Protein AF-A0A7W1DQ15-F1 (afdb_monomer_lite)

pLDDT: mean 73.09, std 23.9, range [29.59, 98.5]

Foldseek 3Di:
DPLPDEDDDQFCPDPVSVVCCVVAPPDPPDSYDDDFAAPCVVPVPDDPVVLVVVCVVPVQCSCVRGVVDDQPFKDQLDDLVLQVLQEDPPFAAAAADPPWDKAKEWDADQQPDQDWTKMWIWAQDPVLQIETGHMDTHGHNDHSLVSLVVVLVVCVSNPAQEYEYAQPPPPVNQVSSVVSNHGYDYDPDDQQRLSVLVRVCSNVSSYHDYPDPLLSVLSRQWMWGDDPPDIGIDGPVPDDCRRVSNRSNRRSVNSVDPCPVPQPQPPPPPPDRFRDDPNDGDDDDPDDDDPPPDDDPPLPVVCVPPNVVVSVVVVVVVVVVVVVVVVVVVVVVVVVVPPDD

Secondary structure (DSSP, 8-state):
-----B---S---SHHHHHHHHHHTT-TT-SSB-----HHHH-TTS-HHHHHHHHHH-HHHHHHHTS----TTEEESS-HHHHHHTEETT-S-----TT--EEEEEE---SSSSPPEEEEEEEE-TTS-EEEEEEEEEPSS--HHHHHHHHHHHHHHTT--EEEE-TT--HHHHHHHHHTT-EEEE-SS-HHHHHHHHHHHHHTT-EEEE--HHHHHHHHTEEEE--SS--EEEEPTT---HHHHHHHHHHHHHHS------------TT-----EETTEEPP---S---TT----GGGHHHHHHH-HHHHHHHHHHHHHHHHHHHHHHHHHHHHHTTS--

Sequence (341 aa):
MRVNSIFIRNCLVGRQGNELHKQHFGNADSDLLFWQSASTALHPLLSEKFLQHLRDVDSDSALAEIDAEFLQNVQTLFEAAALDACVDSGVIARPYVPGMAYRAFADAASGTGKDAFTAAIAHADKHDVAVLDALVTIRPPFSPESAIRQVCTLLREYHVTEVSGDRYAPGFVTEAFQRQRITYKPSERDRSTIYLDLLPRVNAGQVRLLDNPDLLRELRGLERHRASTKDRVDHRRGAHDDVANAAAGSLVMAGAVRSRSMQVVDVLGSGRVIRTVGGRKQPDITEDLPDEIRFDPSWRHYAMKEGITAALARYNEQRAGTFKEESKVNEMTTRVVGEAN

Radius of gyration: 29.2 Å; chains: 1; bounding box: 65×52×91 Å

Structure (mmCIF, N/CA/C/O backbone):
data_AF-A0A7W1DQ15-F1
#
_entry.id   AF-A0A7W1DQ15-F1
#
loop_
_atom_site.group_PDB
_atom_site.id
_atom_site.type_symbol
_atom_site.label_atom_id
_atom_site.label_alt_id
_atom_site.label_comp_id
_atom_site.label_asym_id
_atom_site.label_entity_id
_atom_site.label_seq_id
_atom_site.pdbx_PDB_ins_code
_atom_site.Cartn_x
_atom_site.Cartn_y
_atom_site.Cartn_z
_atom_site.occupancy
_atom_site.B_iso_or_equiv
_atom_site.auth_seq_id
_atom_site.auth_comp_id
_atom_site.auth_asym_id
_atom_site.auth_atom_id
_atom_site.pdbx_PDB_model_num
ATOM 1 N N . MET A 1 1 ? 28.409 -20.318 -43.803 1.00 40.59 1 MET A N 1
ATOM 2 C CA . MET A 1 1 ? 27.215 -20.308 -42.933 1.00 40.59 1 MET A CA 1
ATOM 3 C C . MET A 1 1 ? 26.083 -19.609 -43.670 1.00 40.59 1 MET A C 1
ATOM 5 O O . MET A 1 1 ? 26.244 -18.447 -44.021 1.00 40.59 1 MET A O 1
ATOM 9 N N . ARG A 1 2 ? 24.990 -20.314 -43.994 1.00 33.75 2 ARG A N 1
ATOM 10 C CA . ARG A 1 2 ? 23.759 -19.675 -44.487 1.00 33.75 2 ARG A CA 1
ATOM 11 C C . ARG A 1 2 ? 22.962 -19.257 -43.256 1.00 33.75 2 ARG A C 1
ATOM 13 O O . ARG A 1 2 ? 22.441 -20.118 -42.563 1.00 33.75 2 ARG A O 1
ATOM 20 N N . VAL A 1 3 ? 22.939 -17.964 -42.952 1.00 35.69 3 VAL A N 1
ATOM 21 C CA . VAL A 1 3 ? 22.118 -17.427 -41.860 1.00 35.69 3 VAL A CA 1
ATOM 22 C C . VAL A 1 3 ? 20.681 -17.366 -42.375 1.00 35.69 3 VAL A C 1
ATOM 24 O O . VAL A 1 3 ? 20.372 -16.536 -43.226 1.00 35.69 3 VAL A O 1
ATOM 27 N N . ASN A 1 4 ? 19.822 -18.282 -41.923 1.00 35.09 4 ASN A N 1
ATOM 28 C CA . ASN A 1 4 ? 18.441 -18.395 -42.414 1.00 35.09 4 ASN A CA 1
ATOM 29 C C . ASN A 1 4 ? 17.483 -17.373 -41.773 1.00 35.09 4 ASN A C 1
ATOM 31 O O . ASN A 1 4 ? 16.388 -17.157 -42.287 1.00 35.09 4 ASN A O 1
ATOM 35 N N . SER A 1 5 ? 17.892 -16.709 -40.688 1.00 35.94 5 SER A N 1
ATOM 36 C CA . SER A 1 5 ? 17.097 -15.675 -40.016 1.00 35.94 5 SER A CA 1
ATOM 37 C C . SER A 1 5 ? 17.966 -14.842 -39.067 1.00 35.94 5 SER A C 1
ATOM 39 O O . SER A 1 5 ? 18.716 -15.395 -38.267 1.00 35.94 5 SER A O 1
ATOM 41 N N . ILE A 1 6 ? 17.858 -13.512 -39.154 1.00 38.38 6 ILE A N 1
ATOM 42 C CA . ILE A 1 6 ? 18.489 -12.555 -38.233 1.00 38.38 6 ILE A CA 1
ATOM 43 C C . ILE A 1 6 ? 17.400 -12.053 -37.285 1.00 38.38 6 ILE A C 1
ATOM 45 O O . ILE A 1 6 ? 16.419 -11.461 -37.732 1.00 38.38 6 ILE A O 1
ATOM 49 N N . PHE A 1 7 ? 17.567 -12.285 -35.984 1.00 37.06 7 PHE A N 1
ATOM 50 C CA . PHE A 1 7 ? 16.647 -11.795 -34.962 1.00 37.06 7 PHE A CA 1
ATOM 51 C C . PHE A 1 7 ? 17.315 -10.639 -34.212 1.00 37.06 7 PHE A C 1
ATOM 53 O O . PHE A 1 7 ? 18.224 -10.852 -33.416 1.00 37.06 7 PHE A O 1
ATOM 60 N N . ILE A 1 8 ? 16.889 -9.404 -34.487 1.00 41.97 8 ILE A N 1
ATOM 61 C CA . ILE A 1 8 ? 17.334 -8.209 -33.755 1.00 41.97 8 ILE A CA 1
ATOM 62 C C . ILE A 1 8 ? 16.191 -7.826 -32.825 1.00 41.97 8 ILE A C 1
ATOM 64 O O . ILE A 1 8 ? 15.175 -7.294 -33.273 1.00 41.97 8 ILE A O 1
ATOM 68 N N . ARG A 1 9 ? 16.327 -8.122 -31.531 1.00 45.00 9 ARG A N 1
ATOM 69 C CA . ARG A 1 9 ? 15.377 -7.657 -30.519 1.00 45.00 9 ARG A CA 1
ATOM 70 C C . ARG A 1 9 ? 16.085 -6.685 -29.592 1.00 45.00 9 ARG A C 1
ATOM 72 O O . ARG A 1 9 ? 17.021 -7.062 -28.898 1.00 45.00 9 ARG A O 1
ATOM 79 N N . ASN A 1 10 ? 15.614 -5.445 -29.589 1.00 43.22 10 ASN A N 1
ATOM 80 C CA . ASN A 1 10 ? 15.945 -4.488 -28.547 1.00 43.22 10 ASN A CA 1
ATOM 81 C C . ASN A 1 10 ? 15.132 -4.878 -27.295 1.00 43.22 10 ASN A C 1
ATOM 83 O O . ASN A 1 10 ? 13.937 -5.142 -27.429 1.00 43.22 10 ASN A O 1
ATOM 87 N N . CYS A 1 11 ? 15.772 -4.934 -26.125 1.00 47.31 11 CYS A N 1
ATOM 88 C CA . CYS A 1 11 ? 15.280 -5.434 -24.824 1.00 47.31 11 CYS A CA 1
ATOM 89 C C . CYS A 1 11 ? 15.370 -6.955 -24.575 1.00 47.31 11 CYS A C 1
ATOM 91 O O . CYS A 1 11 ? 14.557 -7.760 -25.035 1.00 47.31 11 CYS A O 1
ATOM 93 N N . LEU A 1 12 ? 16.308 -7.318 -23.694 1.00 49.97 12 LEU A N 1
ATOM 94 C CA . LEU A 1 12 ? 16.509 -8.647 -23.098 1.00 49.97 12 LEU A CA 1
ATOM 95 C C . LEU A 1 12 ? 15.556 -8.946 -21.917 1.00 49.97 12 LEU A C 1
ATOM 97 O O . LEU A 1 12 ? 15.803 -9.841 -21.112 1.00 49.97 12 LEU A O 1
ATOM 101 N N . VAL A 1 13 ? 14.442 -8.221 -21.801 1.00 47.09 13 VAL A N 1
ATOM 102 C CA . VAL A 1 13 ? 13.607 -8.171 -20.581 1.00 47.09 13 VAL A CA 1
ATOM 103 C C . VAL A 1 13 ? 12.465 -9.209 -20.594 1.00 47.09 13 VAL A C 1
ATOM 105 O O . VAL A 1 13 ? 11.381 -8.986 -20.073 1.00 47.09 13 VAL A O 1
ATOM 108 N N . GLY A 1 14 ? 12.658 -10.382 -21.209 1.00 49.97 14 GLY A N 1
ATOM 109 C CA . GLY A 1 14 ? 11.602 -11.404 -21.302 1.00 49.97 14 GLY A CA 1
ATOM 110 C C . GLY A 1 14 ? 12.106 -12.839 -21.168 1.00 49.97 14 GLY A C 1
ATOM 111 O O . GLY A 1 14 ? 13.195 -13.158 -21.642 1.00 49.97 14 GLY A O 1
ATOM 112 N N . ARG A 1 15 ? 11.283 -13.732 -20.583 1.00 49.03 15 ARG A N 1
ATOM 113 C CA . ARG A 1 15 ? 11.566 -15.183 -20.438 1.00 49.03 15 ARG A CA 1
ATOM 114 C C . ARG A 1 15 ? 12.102 -15.811 -21.733 1.00 49.03 15 ARG A C 1
ATOM 116 O O . ARG A 1 15 ? 13.128 -16.476 -21.704 1.00 49.03 15 ARG A O 1
ATOM 123 N N . GLN A 1 16 ? 11.465 -15.506 -22.867 1.00 55.03 16 GLN A N 1
ATOM 124 C CA . GLN A 1 16 ? 11.870 -16.008 -24.186 1.00 55.03 16 GLN A CA 1
ATOM 125 C C . GLN A 1 16 ? 13.248 -15.494 -24.642 1.00 55.03 16 GLN A C 1
ATOM 127 O O . GLN A 1 16 ? 13.999 -16.239 -25.258 1.00 55.03 16 GLN A O 1
ATOM 132 N N . GLY A 1 17 ? 13.607 -14.239 -24.339 1.00 62.31 17 GLY A N 1
ATOM 133 C CA . GLY A 1 17 ? 14.921 -13.683 -24.696 1.00 62.31 17 GLY A CA 1
ATOM 134 C C . GLY A 1 17 ? 16.057 -14.336 -23.905 1.00 62.31 17 GLY A C 1
ATOM 135 O O . GLY A 1 17 ? 17.098 -14.657 -24.471 1.00 62.31 17 GLY A O 1
ATOM 136 N N . ASN A 1 18 ? 15.815 -14.610 -22.620 1.00 64.19 18 ASN A N 1
ATOM 137 C CA . ASN A 1 18 ? 16.731 -15.353 -21.753 1.00 64.19 18 ASN A CA 1
ATOM 138 C C . ASN A 1 18 ? 16.938 -16.807 -22.210 1.00 64.19 18 ASN A C 1
ATOM 140 O O . ASN A 1 18 ? 18.061 -17.308 -22.185 1.00 64.19 18 ASN A O 1
ATOM 144 N N . GLU A 1 19 ? 15.870 -17.497 -22.613 1.00 66.88 19 GLU A N 1
ATOM 145 C CA . GLU A 1 19 ? 15.945 -18.876 -23.112 1.00 66.88 19 GLU A CA 1
ATOM 146 C C . GLU A 1 19 ? 16.706 -18.961 -24.439 1.00 66.88 19 GLU A C 1
ATOM 148 O O . GLU A 1 19 ? 17.620 -19.776 -24.559 1.00 66.88 19 GLU A O 1
ATOM 153 N N . LEU A 1 20 ? 16.412 -18.067 -25.391 1.00 71.56 20 LEU A N 1
ATOM 154 C CA . LEU A 1 20 ? 17.128 -18.000 -26.669 1.00 71.56 20 LEU A CA 1
ATOM 155 C C . LEU A 1 20 ? 18.609 -17.653 -26.479 1.00 71.56 20 LEU A C 1
ATOM 157 O O . LEU A 1 20 ? 19.467 -18.272 -27.102 1.00 71.56 20 LEU A O 1
ATOM 161 N N . HIS A 1 21 ? 18.932 -16.714 -25.585 1.00 72.69 21 HIS A N 1
ATOM 162 C CA . HIS A 1 21 ? 20.323 -16.400 -25.265 1.00 72.69 21 HIS A CA 1
ATOM 163 C C . HIS A 1 21 ? 21.063 -17.620 -24.703 1.00 72.69 21 HIS A C 1
ATOM 165 O O . HIS A 1 21 ? 22.132 -17.961 -25.197 1.00 72.69 21 HIS A O 1
ATOM 171 N N . LYS A 1 22 ? 20.476 -18.337 -23.732 1.00 75.06 22 LYS A N 1
ATOM 172 C CA . LYS A 1 22 ? 21.076 -19.560 -23.163 1.00 75.06 22 LYS A CA 1
ATOM 173 C C . LYS A 1 22 ? 21.319 -20.660 -24.200 1.00 75.06 22 LYS A C 1
ATOM 175 O O . LYS A 1 22 ? 22.258 -21.430 -24.042 1.00 75.06 22 LYS A O 1
ATOM 180 N N . GLN A 1 23 ? 20.459 -20.767 -25.210 1.00 76.50 23 GLN A N 1
ATOM 181 C CA . GLN A 1 23 ? 20.529 -21.819 -26.228 1.00 76.50 23 GLN A CA 1
ATOM 182 C C . GLN A 1 23 ? 21.492 -21.482 -27.377 1.00 76.50 23 GLN A C 1
ATOM 184 O O . GLN A 1 23 ? 22.120 -22.385 -27.935 1.00 76.50 23 GLN A O 1
ATOM 189 N N . HIS A 1 24 ? 21.611 -20.199 -27.733 1.00 79.19 24 HIS A N 1
ATOM 190 C CA . HIS A 1 24 ? 22.237 -19.782 -28.992 1.00 79.19 24 HIS A CA 1
ATOM 191 C C . HIS A 1 24 ? 23.451 -18.857 -28.830 1.00 79.19 24 HIS A C 1
ATOM 193 O O . HIS A 1 24 ? 24.300 -18.820 -29.721 1.00 79.19 24 HIS A O 1
ATOM 199 N N . PHE A 1 25 ? 23.578 -18.109 -27.730 1.00 77.75 25 PHE A N 1
ATOM 200 C CA . PHE A 1 25 ? 24.702 -17.188 -27.555 1.00 77.75 25 PHE A CA 1
ATOM 201 C C . PHE A 1 25 ? 26.018 -17.945 -27.333 1.00 77.75 25 PHE A C 1
ATOM 203 O O . PHE A 1 25 ? 26.099 -18.844 -26.500 1.00 77.75 25 PHE A O 1
ATOM 210 N N . GLY A 1 26 ? 27.054 -17.588 -28.098 1.00 78.94 26 GLY A N 1
ATOM 211 C CA . GLY A 1 26 ? 28.362 -18.254 -28.052 1.00 78.94 26 GLY A CA 1
ATOM 212 C C . GLY A 1 26 ? 28.389 -19.671 -28.644 1.00 78.94 26 GLY A C 1
ATOM 213 O O . GLY A 1 26 ? 29.432 -20.320 -28.598 1.00 78.94 26 GLY A O 1
ATOM 214 N N . ASN A 1 27 ? 27.280 -20.154 -29.215 1.00 81.31 27 ASN A N 1
ATOM 215 C CA . ASN A 1 27 ? 27.192 -21.476 -29.828 1.00 81.31 27 ASN A CA 1
ATOM 216 C C . ASN A 1 27 ? 27.479 -21.396 -31.338 1.00 81.31 27 ASN A C 1
ATOM 218 O O . ASN A 1 27 ? 26.648 -20.921 -32.112 1.00 81.31 27 ASN A O 1
ATOM 222 N N . ALA A 1 28 ? 28.655 -21.874 -31.756 1.00 79.31 28 ALA A N 1
ATOM 223 C CA . ALA A 1 28 ? 29.094 -21.853 -33.155 1.00 79.31 28 ALA A CA 1
ATOM 224 C C . ALA A 1 28 ? 28.282 -22.781 -34.079 1.00 79.31 28 ALA A C 1
ATOM 226 O O . ALA A 1 28 ? 28.296 -22.578 -35.290 1.00 79.31 28 ALA A O 1
ATOM 227 N N . ASP A 1 29 ? 27.554 -23.748 -33.517 1.00 82.25 29 ASP A N 1
ATOM 228 C CA . ASP A 1 29 ? 26.712 -24.694 -34.259 1.00 82.25 29 ASP A CA 1
ATOM 229 C C . ASP A 1 29 ? 25.233 -24.262 -34.286 1.00 82.25 29 ASP A C 1
ATOM 231 O O . ASP A 1 29 ? 24.363 -25.001 -34.742 1.00 82.25 29 ASP A O 1
ATOM 235 N N . SER A 1 30 ? 24.926 -23.063 -33.779 1.00 81.00 30 SER A N 1
ATOM 236 C CA . SER A 1 30 ? 23.575 -22.505 -33.781 1.00 81.00 30 SER A CA 1
ATOM 237 C C . SER A 1 30 ? 23.172 -22.001 -35.170 1.00 81.00 30 SER A C 1
ATOM 239 O O . SER A 1 30 ? 23.860 -21.176 -35.773 1.00 81.00 30 SER A O 1
ATOM 241 N N . ASP A 1 31 ? 21.983 -22.397 -35.629 1.00 82.94 31 ASP A N 1
ATOM 242 C CA . ASP A 1 31 ? 21.358 -21.854 -36.846 1.00 82.94 31 ASP A CA 1
ATOM 243 C C . ASP A 1 31 ? 20.835 -20.409 -36.669 1.00 82.94 31 ASP A C 1
ATOM 245 O O . ASP A 1 31 ? 20.454 -19.748 -37.641 1.00 82.94 31 ASP A O 1
ATOM 249 N N . LEU A 1 32 ? 20.816 -19.907 -35.428 1.00 71.56 32 LEU A N 1
ATOM 250 C CA . LEU A 1 32 ? 20.412 -18.552 -35.052 1.00 71.56 32 LEU A CA 1
ATOM 251 C C . LEU A 1 32 ? 21.644 -17.709 -34.685 1.00 71.56 32 LEU A C 1
ATOM 253 O O . LEU A 1 32 ? 22.345 -18.031 -33.722 1.00 71.56 32 LEU A O 1
ATOM 257 N N . LEU A 1 33 ? 21.857 -16.593 -35.397 1.00 76.25 33 LEU A N 1
ATOM 258 C CA . LEU A 1 33 ? 22.830 -15.569 -35.002 1.00 76.25 33 LEU A CA 1
ATOM 259 C C . LEU A 1 33 ? 22.238 -14.711 -33.881 1.00 76.25 33 LEU A C 1
ATOM 261 O O . LEU A 1 33 ? 21.321 -13.922 -34.114 1.00 76.25 33 LEU A O 1
ATOM 265 N N . PHE A 1 34 ? 22.790 -14.850 -32.678 1.00 70.75 34 PHE A N 1
ATOM 266 C CA . PHE A 1 34 ? 22.438 -14.024 -31.528 1.00 70.75 34 PHE A CA 1
ATOM 267 C C . PHE A 1 34 ? 23.499 -12.933 -31.332 1.00 70.75 34 PHE A C 1
ATOM 269 O O . PHE A 1 34 ? 24.653 -13.242 -31.040 1.00 70.75 34 PHE A O 1
ATOM 276 N N . TRP A 1 35 ? 23.119 -11.661 -31.486 1.00 73.88 35 TRP A N 1
ATOM 277 C CA . TRP A 1 35 ? 24.021 -10.518 -31.306 1.00 73.88 35 TRP A CA 1
ATOM 278 C C . TRP A 1 35 ? 23.592 -9.683 -30.097 1.00 73.88 35 TRP A C 1
ATOM 280 O O . TRP A 1 35 ? 22.533 -9.061 -30.101 1.00 73.88 35 TRP A O 1
ATOM 290 N N . GLN A 1 36 ? 24.442 -9.664 -29.070 1.00 78.06 36 GLN A N 1
ATOM 291 C CA . GLN A 1 36 ? 24.332 -8.803 -27.895 1.00 78.06 36 GLN A CA 1
ATOM 292 C C . GLN A 1 36 ? 25.435 -7.742 -27.950 1.00 78.06 36 GLN A C 1
ATOM 294 O O . GLN A 1 36 ? 26.607 -8.078 -28.111 1.00 78.06 36 GLN A O 1
ATOM 299 N N . SER A 1 37 ? 25.069 -6.466 -27.857 1.00 78.06 37 SER A N 1
ATOM 300 C CA . SER A 1 37 ? 26.024 -5.358 -27.875 1.00 78.06 37 SER A CA 1
ATOM 301 C C . SER A 1 37 ? 25.432 -4.145 -27.179 1.00 78.06 37 SER A C 1
ATOM 303 O O . SER A 1 37 ? 24.269 -3.819 -27.410 1.00 78.06 37 SER A O 1
ATOM 305 N N . ALA A 1 38 ? 26.249 -3.449 -26.390 1.00 79.25 38 ALA A N 1
ATOM 306 C CA . ALA A 1 38 ? 25.876 -2.161 -25.825 1.00 79.25 38 ALA A CA 1
ATOM 307 C C . ALA A 1 38 ? 25.593 -1.137 -26.939 1.00 79.25 38 ALA A C 1
ATOM 309 O O . ALA A 1 38 ? 26.201 -1.171 -28.018 1.00 79.25 38 ALA A O 1
ATOM 310 N N . SER A 1 39 ? 24.707 -0.184 -26.653 1.00 79.50 39 SER A N 1
ATOM 311 C CA . SER A 1 39 ? 24.336 0.898 -27.570 1.00 79.50 39 SER A CA 1
ATOM 312 C C . SER A 1 39 ? 25.542 1.754 -27.971 1.00 79.50 39 SER A C 1
ATOM 314 O O . SER A 1 39 ? 25.643 2.171 -29.121 1.00 79.50 39 SER A O 1
ATOM 316 N N . THR A 1 40 ? 26.500 1.958 -27.065 1.00 78.38 40 THR A N 1
ATOM 317 C CA . THR A 1 40 ? 27.764 2.675 -27.327 1.00 78.38 40 THR A CA 1
ATOM 318 C C . THR A 1 40 ? 28.666 1.960 -28.328 1.00 78.38 40 THR A C 1
ATOM 320 O O . THR A 1 40 ? 29.360 2.614 -29.101 1.00 78.38 40 THR A O 1
ATOM 323 N N . ALA A 1 41 ? 28.639 0.627 -28.355 1.00 78.12 41 ALA A N 1
ATOM 324 C CA . ALA A 1 41 ? 29.422 -0.160 -29.301 1.00 78.12 41 ALA A CA 1
ATOM 325 C C . ALA A 1 41 ? 28.812 -0.146 -30.715 1.00 78.12 41 ALA A C 1
ATOM 327 O O . ALA A 1 41 ? 29.547 -0.209 -31.697 1.00 78.12 41 ALA A O 1
ATOM 328 N N . LEU A 1 42 ? 27.484 -0.014 -30.831 1.00 79.38 42 LEU A N 1
ATOM 329 C CA . LEU A 1 42 ? 26.789 0.099 -32.122 1.00 79.38 42 LEU A CA 1
ATOM 330 C C . LEU A 1 42 ? 26.711 1.542 -32.633 1.00 79.38 42 LEU A C 1
ATOM 332 O O . LEU A 1 42 ? 26.687 1.770 -33.841 1.00 79.38 42 LEU A O 1
ATOM 336 N N . HIS A 1 43 ? 26.679 2.518 -31.726 1.00 80.19 43 HIS A N 1
ATOM 337 C CA . HIS A 1 43 ? 26.621 3.935 -32.055 1.00 80.19 43 HIS A CA 1
ATOM 338 C C . HIS A 1 43 ? 27.608 4.742 -31.188 1.00 80.19 43 HIS A C 1
ATOM 340 O O . HIS A 1 43 ? 27.215 5.353 -30.191 1.00 80.19 43 HIS A O 1
ATOM 346 N N . PRO A 1 44 ? 28.896 4.805 -31.587 1.00 78.25 44 PRO A N 1
ATOM 347 C CA . PRO A 1 44 ? 29.956 5.467 -30.813 1.00 78.25 44 PRO A CA 1
ATOM 348 C C . PRO A 1 44 ? 29.795 6.986 -30.643 1.00 78.25 44 PRO A C 1
ATOM 350 O O . PRO A 1 44 ? 30.541 7.604 -29.893 1.00 78.25 44 PRO A O 1
ATOM 353 N N . LEU A 1 45 ? 28.847 7.604 -31.355 1.00 83.75 45 LEU A N 1
ATOM 354 C CA . LEU A 1 45 ? 28.566 9.042 -31.293 1.00 83.75 45 LEU A CA 1
ATOM 355 C C . LEU A 1 45 ? 27.522 9.408 -30.225 1.00 83.75 45 LEU A C 1
ATOM 357 O O . LEU A 1 45 ? 27.157 10.579 -30.104 1.00 83.75 45 LEU A O 1
ATOM 361 N N . LEU A 1 46 ? 27.013 8.431 -29.465 1.00 81.44 46 LEU A N 1
ATOM 362 C CA . LEU A 1 46 ? 26.126 8.707 -28.337 1.00 81.44 46 LEU A CA 1
ATOM 363 C C . LEU A 1 46 ? 26.846 9.569 -27.297 1.00 81.44 46 LEU A C 1
ATOM 365 O O . LEU A 1 46 ? 27.978 9.303 -26.905 1.00 81.44 46 LEU A O 1
ATOM 369 N N . SER A 1 47 ? 26.174 10.627 -26.849 1.00 85.56 47 SER A N 1
ATOM 370 C CA . SER A 1 47 ? 26.739 11.548 -25.868 1.00 85.56 47 SER A CA 1
ATOM 371 C C . SER A 1 47 ? 26.847 10.884 -24.499 1.00 85.56 47 SER A C 1
ATOM 373 O O . SER A 1 47 ? 25.831 10.487 -23.930 1.00 85.56 47 SER A O 1
ATOM 375 N N . GLU A 1 48 ? 28.045 10.879 -23.912 1.00 83.56 48 GLU A N 1
ATOM 376 C CA . GLU A 1 48 ? 28.257 10.344 -22.560 1.00 83.56 48 GLU A CA 1
ATOM 377 C C . GLU A 1 48 ? 27.369 11.038 -21.517 1.00 83.56 48 GLU A C 1
ATOM 379 O O . GLU A 1 48 ? 26.832 10.403 -20.617 1.00 83.56 48 GLU A O 1
ATOM 384 N N . LYS A 1 49 ? 27.117 12.342 -21.685 1.00 83.69 49 LYS A N 1
ATOM 385 C CA . LYS A 1 49 ? 26.224 13.103 -20.801 1.00 83.69 49 LYS A CA 1
ATOM 386 C C . LYS A 1 49 ? 24.777 12.605 -20.867 1.00 83.69 49 LYS A C 1
ATOM 388 O O . LYS A 1 49 ? 24.085 12.598 -19.854 1.00 83.69 49 LYS A O 1
ATOM 393 N N . PHE A 1 50 ? 24.315 12.212 -22.052 1.00 80.50 50 PHE A N 1
ATOM 394 C CA . PHE A 1 50 ? 22.978 11.654 -22.241 1.00 80.50 50 PHE A CA 1
ATOM 395 C C . PHE A 1 50 ? 22.869 10.256 -21.625 1.00 80.50 50 PHE A C 1
ATOM 397 O O . PHE A 1 50 ? 21.903 9.978 -20.924 1.00 80.50 50 PHE A O 1
ATOM 404 N N . LEU A 1 51 ? 23.884 9.409 -21.813 1.00 80.38 51 LEU A N 1
ATOM 405 C CA . LEU A 1 51 ? 23.930 8.071 -21.215 1.00 80.38 51 LEU A CA 1
ATOM 406 C C . LEU A 1 51 ? 23.998 8.132 -19.690 1.00 80.38 51 LEU A C 1
ATOM 408 O O . LEU A 1 51 ? 23.269 7.409 -19.016 1.00 80.38 51 LEU A O 1
ATOM 412 N N . GLN A 1 52 ? 24.813 9.039 -19.148 1.00 81.44 52 GLN A N 1
ATOM 413 C CA . GLN A 1 52 ? 24.893 9.254 -17.710 1.00 81.44 52 GLN A CA 1
ATOM 414 C C . GLN A 1 52 ? 23.556 9.736 -17.150 1.00 81.44 52 GLN A C 1
ATOM 416 O O . GLN A 1 52 ? 23.095 9.194 -16.157 1.00 81.44 52 GLN A O 1
ATOM 421 N N . HIS A 1 53 ? 22.878 10.666 -17.829 1.00 78.06 53 HIS A N 1
ATOM 422 C CA . HIS A 1 53 ? 21.541 11.088 -17.419 1.00 78.06 53 HIS A CA 1
ATOM 423 C C . HIS A 1 53 ? 20.544 9.921 -17.386 1.00 78.06 53 HIS A C 1
ATOM 425 O O . HIS A 1 53 ? 19.771 9.819 -16.440 1.00 78.06 53 HIS A O 1
ATOM 431 N N . LEU A 1 54 ? 20.569 9.022 -18.377 1.00 72.94 54 LEU A N 1
ATOM 432 C CA . LEU A 1 54 ? 19.702 7.839 -18.377 1.00 72.94 54 LEU A CA 1
ATOM 433 C C . LEU A 1 54 ? 20.029 6.881 -17.221 1.00 72.94 54 LEU A C 1
ATOM 435 O O . LEU A 1 54 ? 19.104 6.407 -16.566 1.00 72.94 54 LEU A O 1
ATOM 439 N N . ARG A 1 55 ? 21.317 6.655 -16.923 1.00 79.00 55 ARG A N 1
ATOM 440 C CA . ARG A 1 55 ? 21.762 5.863 -15.759 1.00 79.00 55 ARG A CA 1
ATOM 441 C C . ARG A 1 55 ? 21.377 6.510 -14.425 1.00 79.00 55 ARG A C 1
ATOM 443 O O . ARG A 1 55 ? 21.031 5.797 -13.490 1.00 79.00 55 ARG A O 1
ATOM 450 N N . ASP A 1 56 ? 21.413 7.838 -14.343 1.00 73.88 56 ASP A N 1
ATOM 451 C CA . ASP A 1 56 ? 21.030 8.598 -13.147 1.00 73.88 56 ASP A CA 1
ATOM 452 C C . ASP A 1 56 ? 19.509 8.574 -12.917 1.00 73.88 56 ASP A C 1
ATOM 454 O O . ASP A 1 56 ? 19.050 8.604 -11.775 1.00 73.88 56 ASP A O 1
ATOM 458 N N . VAL A 1 57 ? 18.722 8.537 -13.998 1.00 66.81 57 VAL A N 1
ATOM 459 C CA . VAL A 1 57 ? 17.255 8.439 -13.946 1.00 66.81 57 VAL A CA 1
ATOM 460 C C . VAL A 1 57 ? 16.815 7.029 -13.551 1.00 66.81 57 VAL A C 1
ATOM 462 O O . VAL A 1 57 ? 15.948 6.886 -12.688 1.00 66.81 57 VAL A O 1
ATOM 465 N N . ASP A 1 58 ? 17.392 6.000 -14.174 1.00 63.84 58 ASP A N 1
ATOM 466 C CA . ASP A 1 58 ? 17.100 4.597 -13.879 1.00 63.84 58 ASP A CA 1
ATOM 467 C C . ASP A 1 58 ? 18.280 3.700 -14.283 1.00 63.84 58 ASP A C 1
ATOM 469 O O . ASP A 1 58 ? 18.450 3.334 -15.450 1.00 63.84 58 ASP A O 1
ATOM 473 N N . SER A 1 59 ? 19.092 3.331 -13.293 1.00 69.38 59 SER A N 1
ATOM 474 C CA . SER A 1 59 ? 20.273 2.495 -13.494 1.00 69.38 59 SER A CA 1
ATOM 475 C C . SER A 1 59 ? 19.933 1.112 -14.039 1.00 69.38 59 SER A C 1
ATOM 477 O O . SER A 1 59 ? 20.675 0.594 -14.866 1.00 69.38 59 SER A O 1
ATOM 479 N N . ASP A 1 60 ? 18.818 0.517 -13.614 1.00 62.91 60 ASP A N 1
ATOM 480 C CA . ASP A 1 60 ? 18.452 -0.846 -14.004 1.00 62.91 60 ASP A CA 1
ATOM 481 C C . ASP A 1 60 ? 17.978 -0.872 -15.459 1.00 62.91 60 ASP A C 1
ATOM 483 O O . ASP A 1 60 ? 18.408 -1.717 -16.249 1.00 62.91 60 ASP A O 1
ATOM 487 N N . SER A 1 61 ? 17.140 0.095 -15.844 1.00 65.81 61 SER A N 1
ATOM 488 C CA . SER A 1 61 ? 16.732 0.252 -17.243 1.00 65.81 61 SER A CA 1
ATOM 489 C C . SER A 1 61 ? 17.922 0.591 -18.137 1.00 65.81 61 SER A C 1
ATOM 491 O O . SER A 1 61 ? 18.032 0.047 -19.234 1.00 65.81 61 SER A O 1
ATOM 493 N N . ALA A 1 62 ? 18.846 1.438 -17.677 1.00 71.31 62 ALA A N 1
ATOM 494 C CA . ALA A 1 62 ? 20.058 1.745 -18.426 1.00 71.31 62 ALA A CA 1
ATOM 495 C C . ALA A 1 62 ? 20.937 0.499 -18.629 1.00 71.31 62 ALA A C 1
ATOM 497 O O . ALA A 1 62 ? 21.370 0.242 -19.752 1.00 71.31 62 ALA A O 1
ATOM 498 N N . LEU A 1 63 ? 21.120 -0.331 -17.600 1.00 71.31 63 LEU A N 1
ATOM 499 C CA . LEU A 1 63 ? 21.858 -1.589 -17.728 1.00 71.31 63 LEU A CA 1
ATOM 500 C C . LEU A 1 63 ? 21.225 -2.518 -18.777 1.00 71.31 63 LEU A C 1
ATOM 502 O O . LEU A 1 63 ? 21.928 -3.082 -19.616 1.00 71.31 63 LEU A O 1
ATOM 506 N N . ALA A 1 64 ? 19.895 -2.634 -18.788 1.00 67.00 64 ALA A N 1
ATOM 507 C CA . ALA A 1 64 ? 19.183 -3.500 -19.728 1.00 67.00 64 ALA A CA 1
ATOM 508 C C . ALA A 1 64 ? 19.142 -2.964 -21.168 1.00 67.00 64 ALA A C 1
ATOM 510 O O . ALA A 1 64 ? 19.334 -3.721 -22.123 1.00 67.00 64 ALA A O 1
ATOM 511 N N . GLU A 1 65 ? 18.828 -1.679 -21.337 1.00 71.94 65 GLU A N 1
ATOM 512 C CA . GLU A 1 65 ? 18.538 -1.068 -22.640 1.00 71.94 65 GLU A CA 1
ATOM 513 C C . GLU A 1 65 ? 19.786 -0.472 -23.304 1.00 71.94 65 GLU A C 1
ATOM 515 O O . GLU A 1 65 ? 19.902 -0.476 -24.530 1.00 71.94 65 GLU A O 1
ATOM 520 N N . ILE A 1 66 ? 20.732 0.038 -22.513 1.00 73.69 66 ILE A N 1
ATOM 521 C CA . ILE A 1 66 ? 21.924 0.737 -23.009 1.00 73.69 66 ILE A CA 1
ATOM 522 C C . ILE A 1 66 ? 23.128 -0.189 -22.979 1.00 73.69 66 ILE A C 1
ATOM 524 O O . ILE A 1 66 ? 23.800 -0.342 -24.000 1.00 73.69 66 ILE A O 1
ATOM 528 N N . ASP A 1 67 ? 23.392 -0.801 -21.828 1.00 76.06 67 ASP A N 1
ATOM 529 C CA . ASP A 1 67 ? 24.602 -1.599 -21.613 1.00 76.06 67 ASP A CA 1
ATOM 530 C C . ASP A 1 67 ? 24.420 -3.064 -22.065 1.00 76.06 67 ASP A C 1
ATOM 532 O O . ASP A 1 67 ? 25.380 -3.830 -22.136 1.00 76.06 67 ASP A O 1
ATOM 536 N N . ALA A 1 68 ? 23.201 -3.417 -22.495 1.00 73.50 68 ALA A N 1
ATOM 537 C CA . ALA A 1 68 ? 22.803 -4.733 -22.985 1.00 73.50 68 ALA A CA 1
ATOM 538 C C . ALA A 1 68 ? 23.033 -5.857 -21.963 1.00 73.50 68 ALA A C 1
ATOM 540 O O . ALA A 1 68 ? 23.305 -6.994 -22.346 1.00 73.50 68 ALA A O 1
ATOM 541 N N . GLU A 1 69 ? 22.905 -5.567 -20.670 1.00 71.00 69 GLU A N 1
ATOM 542 C CA . GLU A 1 69 ? 23.025 -6.557 -19.605 1.00 71.00 69 GLU A CA 1
ATOM 543 C C . GLU A 1 69 ? 21.688 -7.255 -19.321 1.00 71.00 69 GLU A C 1
ATOM 545 O O . GLU A 1 69 ? 20.614 -6.651 -19.299 1.00 71.00 69 GLU A O 1
ATOM 550 N N . PHE A 1 70 ? 21.737 -8.565 -19.069 1.00 63.56 70 PHE A N 1
ATOM 551 C CA . PHE A 1 70 ? 20.571 -9.282 -18.561 1.00 63.56 70 PHE A CA 1
ATOM 552 C C . PHE A 1 70 ? 20.348 -8.908 -17.099 1.00 63.56 70 PHE A C 1
ATOM 554 O O . PHE A 1 70 ? 21.143 -9.281 -16.235 1.00 63.56 70 PHE A O 1
ATOM 561 N N . LEU A 1 71 ? 19.225 -8.253 -16.803 1.00 60.19 71 LEU A N 1
ATOM 562 C CA . LEU A 1 71 ? 18.789 -8.041 -15.426 1.00 60.19 71 LEU A CA 1
ATOM 563 C C . LEU A 1 71 ? 18.458 -9.394 -14.782 1.00 60.19 71 LEU A C 1
ATOM 565 O O . LEU A 1 71 ? 17.362 -9.931 -14.931 1.00 60.19 71 LEU A O 1
ATOM 569 N N . GLN A 1 72 ? 19.409 -9.956 -14.038 1.00 54.28 72 GLN A N 1
ATOM 570 C CA . GLN A 1 72 ? 19.198 -11.174 -13.246 1.00 54.28 72 GLN A CA 1
ATOM 571 C C . GLN A 1 72 ? 18.346 -10.926 -11.984 1.00 54.28 72 GLN A C 1
ATOM 573 O O . GLN A 1 72 ? 17.980 -11.874 -11.288 1.00 54.28 72 GLN A O 1
ATOM 578 N N . ASN A 1 73 ? 18.018 -9.662 -11.693 1.00 61.25 73 ASN A N 1
ATOM 579 C CA . ASN A 1 73 ? 17.579 -9.213 -10.371 1.00 61.25 73 ASN A CA 1
ATOM 580 C C . ASN A 1 73 ? 16.115 -8.754 -10.288 1.00 61.25 73 ASN A C 1
ATOM 582 O O . ASN A 1 73 ? 15.723 -8.266 -9.229 1.00 61.25 73 ASN A O 1
ATOM 586 N N . VAL A 1 74 ? 15.315 -8.925 -11.350 1.00 71.31 74 VAL A N 1
ATOM 587 C CA . VAL A 1 74 ? 13.879 -8.588 -11.350 1.00 71.31 74 VAL A CA 1
ATOM 588 C C . VAL A 1 74 ? 13.047 -9.857 -11.205 1.00 71.31 74 VAL A C 1
ATOM 590 O O . VAL A 1 74 ? 13.151 -10.785 -12.009 1.00 71.31 74 VAL A O 1
ATOM 593 N N . GLN A 1 75 ? 12.224 -9.913 -10.162 1.00 82.50 75 GLN A N 1
ATOM 594 C CA . GLN A 1 75 ? 11.329 -11.037 -9.879 1.00 82.50 75 GLN A CA 1
ATOM 595 C C . GLN A 1 75 ? 9.939 -10.517 -9.532 1.00 82.50 75 GLN A C 1
ATOM 597 O O . GLN A 1 75 ? 9.812 -9.452 -8.939 1.00 82.50 75 GLN A O 1
ATOM 602 N N . THR A 1 76 ? 8.887 -11.269 -9.850 1.00 89.00 76 THR A N 1
ATOM 603 C CA . THR A 1 76 ? 7.549 -10.972 -9.318 1.00 89.00 76 THR A CA 1
ATOM 604 C C . THR A 1 76 ? 7.592 -11.005 -7.796 1.00 89.00 76 THR A C 1
ATOM 606 O O . THR A 1 76 ? 8.161 -11.937 -7.226 1.00 89.00 76 THR A O 1
ATOM 609 N N . LEU A 1 77 ? 7.000 -10.008 -7.138 1.00 93.81 77 LEU A N 1
ATOM 610 C CA . LEU A 1 77 ? 7.054 -9.919 -5.681 1.00 93.81 77 LEU A CA 1
ATOM 611 C C . LEU A 1 77 ? 6.282 -11.063 -5.010 1.00 93.81 77 LEU A C 1
ATOM 613 O O . LEU A 1 77 ? 6.805 -11.699 -4.098 1.00 93.81 77 LEU A O 1
ATOM 617 N N . PHE A 1 78 ? 5.050 -11.306 -5.461 1.00 93.94 78 PHE A N 1
ATOM 618 C CA . PHE A 1 78 ? 4.164 -12.334 -4.919 1.00 93.94 78 PHE A CA 1
ATOM 619 C C . PHE A 1 78 ? 4.051 -13.518 -5.874 1.00 93.94 78 PHE A C 1
ATOM 621 O O . PHE A 1 78 ? 3.917 -13.349 -7.088 1.00 93.94 78 PHE A O 1
ATOM 628 N N . GLU A 1 79 ? 4.036 -14.727 -5.320 1.00 91.31 79 GLU A N 1
ATOM 629 C CA . GLU A 1 79 ? 3.611 -15.907 -6.062 1.00 91.31 79 GLU A CA 1
ATOM 630 C C . GLU A 1 79 ? 2.085 -15.890 -6.221 1.00 91.31 79 GLU A C 1
ATOM 632 O O . GLU A 1 79 ? 1.357 -15.675 -5.250 1.00 91.31 79 GLU A O 1
ATOM 637 N N . ALA A 1 80 ? 1.590 -16.136 -7.439 1.00 89.38 80 ALA A N 1
ATOM 638 C CA . ALA A 1 80 ? 0.159 -16.059 -7.739 1.00 89.38 80 ALA A CA 1
ATOM 639 C C . ALA A 1 80 ? -0.681 -16.974 -6.830 1.00 89.38 80 ALA A C 1
ATOM 641 O O . ALA A 1 80 ? -1.687 -16.532 -6.292 1.00 89.38 80 ALA A O 1
ATOM 642 N N . ALA A 1 81 ? -0.226 -18.207 -6.586 1.00 90.31 81 ALA A N 1
ATOM 643 C CA . ALA A 1 81 ? -0.938 -19.158 -5.734 1.00 90.31 81 ALA A CA 1
ATOM 644 C C . ALA A 1 81 ? -1.029 -18.698 -4.266 1.00 90.31 81 ALA A C 1
ATOM 646 O O . ALA A 1 81 ? -2.076 -18.850 -3.640 1.00 90.31 81 ALA A O 1
ATOM 647 N N . ALA A 1 82 ? 0.043 -18.106 -3.726 1.00 92.12 82 ALA A N 1
ATOM 648 C CA . ALA A 1 82 ? 0.053 -17.579 -2.361 1.00 92.12 82 ALA A CA 1
ATOM 649 C C . ALA A 1 82 ? -0.893 -16.378 -2.214 1.00 92.12 82 ALA A C 1
ATOM 651 O O . ALA A 1 82 ? -1.627 -16.275 -1.231 1.00 92.12 82 ALA A O 1
ATOM 652 N N . LEU A 1 83 ? -0.912 -15.494 -3.218 1.00 94.50 83 LEU A N 1
ATOM 653 C CA . LEU A 1 83 ? -1.834 -14.364 -3.253 1.00 94.50 83 LEU A CA 1
ATOM 654 C C . LEU A 1 83 ? -3.290 -14.838 -3.339 1.00 94.50 83 LEU A C 1
ATOM 656 O O . LEU A 1 83 ? -4.121 -14.394 -2.552 1.00 94.50 83 LEU A O 1
ATOM 660 N N . ASP A 1 84 ? -3.581 -15.767 -4.249 1.00 93.50 84 ASP A N 1
ATOM 661 C CA . ASP A 1 84 ? -4.930 -16.280 -4.502 1.00 93.50 84 ASP A CA 1
ATOM 662 C C . ASP A 1 84 ? -5.505 -17.002 -3.279 1.00 93.50 84 ASP A C 1
ATOM 664 O O . ASP A 1 84 ? -6.681 -16.836 -2.961 1.00 93.50 84 ASP A O 1
ATOM 668 N N . ALA A 1 85 ? -4.671 -17.725 -2.524 1.00 94.75 85 ALA A N 1
ATOM 669 C CA . ALA A 1 85 ? -5.071 -18.347 -1.261 1.00 94.75 85 ALA A CA 1
ATOM 670 C C . ALA A 1 85 ? -5.508 -17.323 -0.191 1.00 94.75 85 ALA A C 1
ATOM 672 O O . ALA A 1 85 ? -6.308 -17.643 0.696 1.00 94.75 85 ALA A O 1
ATOM 673 N N . CYS A 1 86 ? -5.017 -16.083 -0.274 1.00 97.06 86 CYS A N 1
ATOM 674 C CA . CYS A 1 86 ? -5.397 -14.996 0.626 1.00 97.06 86 CYS A CA 1
ATOM 675 C C . CYS A 1 86 ? -6.700 -14.295 0.208 1.00 97.06 86 CYS A C 1
ATOM 677 O O . CYS A 1 86 ? -7.223 -13.502 0.987 1.00 97.06 86 CYS A O 1
ATOM 679 N N . VAL A 1 87 ? -7.248 -14.562 -0.981 1.00 97.81 87 VAL A N 1
ATOM 680 C CA . VAL A 1 87 ? -8.469 -13.904 -1.474 1.00 97.81 87 VAL A CA 1
ATOM 681 C C . VAL A 1 87 ? -9.716 -14.590 -0.924 1.00 97.81 87 VAL A C 1
ATOM 683 O O . VAL A 1 87 ? -9.849 -15.813 -0.963 1.00 97.81 87 VAL A O 1
ATOM 686 N N . ASP A 1 88 ? -10.658 -13.795 -0.422 1.00 96.31 88 ASP A N 1
ATOM 687 C CA . ASP A 1 88 ? -12.017 -14.251 -0.123 1.00 96.31 88 ASP A CA 1
ATOM 688 C C . ASP A 1 88 ? -12.914 -14.039 -1.348 1.00 96.31 88 ASP A C 1
ATOM 690 O O . ASP A 1 88 ? -13.412 -12.934 -1.579 1.00 96.31 88 ASP A O 1
ATOM 694 N N . SER A 1 89 ? -13.111 -15.098 -2.139 1.00 94.31 89 SER A N 1
ATOM 695 C CA . SER A 1 89 ? -13.873 -15.049 -3.393 1.00 94.31 89 SER A CA 1
ATOM 696 C C . SER A 1 89 ? -15.286 -14.488 -3.214 1.00 94.31 89 SER A C 1
ATOM 698 O O . SER A 1 89 ? -16.022 -14.883 -2.309 1.00 94.31 89 SER A O 1
ATOM 700 N N . GLY A 1 90 ? -15.675 -13.580 -4.108 1.00 91.94 90 GLY A N 1
ATOM 701 C CA . GLY A 1 90 ? -16.972 -12.904 -4.095 1.00 91.94 90 GLY A CA 1
ATOM 702 C C . GLY A 1 90 ? -17.116 -11.802 -3.042 1.00 91.94 90 GLY A C 1
ATOM 703 O O . GLY A 1 90 ? -18.155 -11.139 -3.012 1.00 91.94 90 GLY A O 1
ATOM 704 N N . VAL A 1 91 ? -16.107 -11.564 -2.193 1.00 94.75 91 VAL A N 1
ATOM 705 C CA . VAL A 1 91 ? -16.203 -10.545 -1.145 1.00 94.75 91 VAL A CA 1
ATOM 706 C C . VAL A 1 91 ? -15.523 -9.246 -1.567 1.00 94.75 91 VAL A C 1
ATOM 708 O O . VAL A 1 91 ? -14.304 -9.109 -1.498 1.00 94.75 91 VAL A O 1
ATOM 711 N N . ILE A 1 92 ? -16.344 -8.269 -1.951 1.00 91.19 92 ILE A N 1
ATOM 712 C CA . ILE A 1 92 ? -15.906 -6.955 -2.454 1.00 91.19 92 ILE A CA 1
ATOM 713 C C . ILE A 1 92 ? -15.767 -5.877 -1.364 1.00 91.19 92 ILE A C 1
ATOM 715 O O . ILE A 1 92 ? -15.094 -4.877 -1.588 1.00 91.19 92 ILE A O 1
ATOM 719 N N . ALA A 1 93 ? -16.402 -6.070 -0.203 1.00 93.00 93 ALA A N 1
ATOM 720 C CA . ALA A 1 93 ? -16.304 -5.228 0.994 1.00 93.00 93 ALA A CA 1
ATOM 721 C C . ALA A 1 93 ? -16.831 -5.999 2.222 1.00 93.00 93 ALA A C 1
ATOM 723 O O . ALA A 1 93 ? -17.560 -6.983 2.068 1.00 93.00 93 ALA A O 1
ATOM 724 N N . ARG A 1 94 ? -16.487 -5.563 3.439 1.00 96.19 94 ARG A N 1
ATOM 725 C CA . ARG A 1 94 ? -16.935 -6.153 4.718 1.00 96.19 94 ARG A CA 1
ATOM 726 C C . ARG A 1 94 ? -17.608 -5.100 5.582 1.00 96.19 94 ARG A C 1
ATOM 728 O O . ARG A 1 94 ? -17.062 -4.011 5.677 1.00 96.19 94 ARG A O 1
ATOM 735 N N . PRO A 1 95 ? -18.735 -5.383 6.250 1.00 92.81 95 PRO A N 1
ATOM 736 C CA . PRO A 1 95 ? -19.333 -4.419 7.167 1.00 92.81 95 PRO A CA 1
ATOM 737 C C . PRO A 1 95 ? -18.416 -4.145 8.368 1.00 92.81 95 PRO A C 1
ATOM 739 O O . PRO A 1 95 ? -17.596 -4.982 8.745 1.00 92.81 95 PRO A O 1
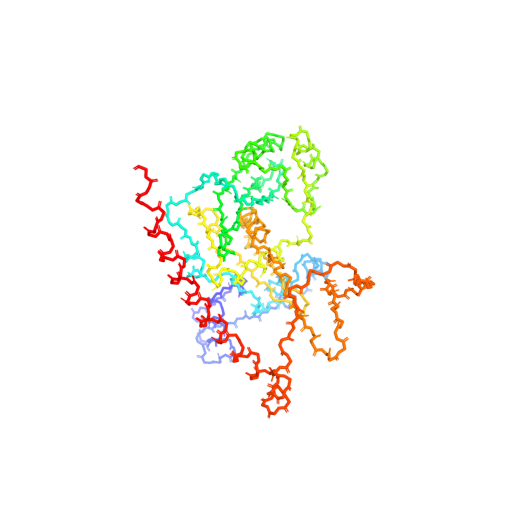ATOM 742 N N . TYR A 1 96 ? -18.597 -2.987 9.001 1.00 94.62 96 TYR A N 1
ATOM 743 C CA . TYR A 1 96 ? -17.947 -2.675 10.271 1.00 94.62 96 TYR A CA 1
ATOM 744 C C . TYR A 1 96 ? -18.317 -3.703 11.353 1.00 94.62 96 TYR A C 1
ATOM 746 O O . TYR A 1 96 ? -19.490 -4.031 11.551 1.00 94.62 96 TYR A O 1
ATOM 754 N N . VAL A 1 97 ? -17.307 -4.173 12.087 1.00 92.81 97 VAL A N 1
ATOM 755 C CA . VAL A 1 97 ? -17.445 -5.100 13.212 1.00 92.81 97 VAL A CA 1
ATOM 756 C C . VAL A 1 97 ? -17.071 -4.375 14.510 1.00 92.81 97 VAL A C 1
ATOM 758 O O . VAL A 1 97 ? -15.912 -3.982 14.688 1.00 92.81 97 VAL A O 1
ATOM 761 N N . PRO A 1 98 ? -18.014 -4.217 15.458 1.00 91.81 98 PRO A N 1
ATOM 762 C CA . PRO A 1 98 ? -17.730 -3.603 16.749 1.00 91.81 98 PRO A CA 1
ATOM 763 C C . PRO A 1 98 ? -16.617 -4.323 17.520 1.00 91.81 98 PRO A C 1
ATOM 765 O O . PRO A 1 98 ? -16.544 -5.551 17.549 1.00 91.81 98 PRO A O 1
ATOM 768 N N . GLY A 1 99 ? -15.766 -3.544 18.189 1.00 89.75 99 GLY A N 1
ATOM 769 C CA . GLY A 1 99 ? -14.664 -4.062 19.009 1.00 89.75 99 GLY A CA 1
ATOM 770 C C . GLY A 1 99 ? -13.377 -4.383 18.241 1.00 89.75 99 GLY A C 1
ATOM 771 O O . GLY A 1 99 ? -12.382 -4.730 18.876 1.00 89.75 99 GLY A O 1
ATOM 772 N N . MET A 1 100 ? -13.363 -4.227 16.913 1.00 92.56 100 MET A N 1
ATOM 773 C CA . MET A 1 100 ? -12.146 -4.332 16.105 1.00 92.56 100 MET A CA 1
ATOM 774 C C . MET A 1 100 ? -11.429 -2.985 15.988 1.00 92.56 100 MET A C 1
ATOM 776 O O . MET A 1 100 ? -12.045 -1.918 15.980 1.00 92.56 100 MET A O 1
ATOM 780 N N . ALA A 1 101 ? -10.099 -3.040 15.905 1.00 93.06 101 ALA A N 1
ATOM 781 C CA . ALA A 1 101 ? -9.262 -1.866 15.701 1.00 93.06 101 ALA A CA 1
ATOM 782 C C . ALA A 1 101 ? -8.923 -1.727 14.215 1.00 93.06 101 ALA A C 1
ATOM 784 O O . ALA A 1 101 ? -8.109 -2.482 13.687 1.00 93.06 101 ALA A O 1
ATOM 785 N N . TYR A 1 102 ? -9.525 -0.733 13.569 1.00 96.75 102 TYR A N 1
ATOM 786 C CA . TYR A 1 102 ? -9.311 -0.457 12.154 1.00 96.75 102 TYR A CA 1
ATOM 787 C C . TYR A 1 102 ? -8.110 0.468 11.927 1.00 96.75 102 TYR A C 1
ATOM 789 O O . 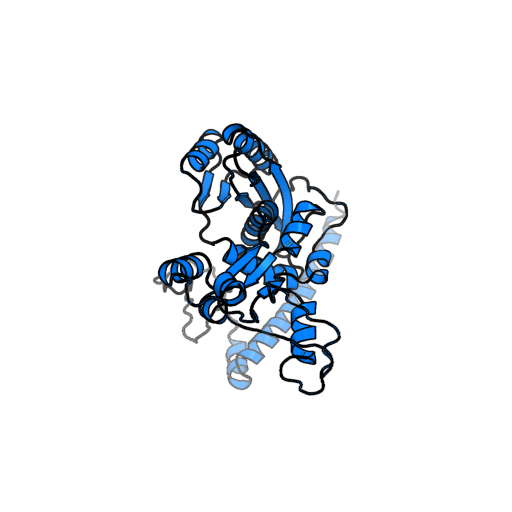TYR A 1 102 ? -7.777 1.329 12.754 1.00 96.75 102 TYR A O 1
ATOM 797 N N . ARG A 1 103 ? -7.437 0.273 10.797 1.00 97.50 103 ARG A N 1
ATOM 798 C CA . ARG A 1 103 ? -6.340 1.092 10.281 1.00 97.50 103 ARG A CA 1
ATOM 799 C C . ARG A 1 103 ? -6.644 1.439 8.837 1.00 97.50 103 ARG A C 1
ATOM 801 O O . ARG A 1 103 ? -7.099 0.581 8.087 1.00 97.50 103 ARG A O 1
ATOM 808 N N . ALA A 1 104 ? -6.379 2.683 8.463 1.00 97.81 104 ALA A N 1
ATOM 809 C CA . ALA A 1 104 ? -6.582 3.146 7.105 1.00 97.81 104 ALA A CA 1
ATOM 810 C C . ALA A 1 104 ? -5.290 3.674 6.497 1.00 97.81 104 ALA A C 1
ATOM 812 O O . ALA A 1 104 ? -4.488 4.315 7.184 1.00 97.81 104 ALA A O 1
ATOM 813 N N . PHE A 1 105 ? -5.133 3.436 5.201 1.00 97.69 105 PHE A N 1
ATOM 814 C CA . PHE A 1 105 ? -4.050 3.988 4.404 1.00 97.69 105 PHE A CA 1
ATOM 815 C C . PHE A 1 105 ? -4.613 4.577 3.112 1.00 97.69 105 PHE A C 1
ATOM 817 O O . PHE A 1 105 ? -5.509 3.987 2.511 1.00 97.69 105 PHE A O 1
ATOM 824 N N . ALA A 1 106 ? -4.111 5.739 2.709 1.00 96.12 106 ALA A N 1
ATOM 825 C CA . ALA A 1 106 ? -4.518 6.458 1.516 1.00 96.12 106 ALA A CA 1
ATOM 826 C C . ALA A 1 106 ? -3.318 6.727 0.607 1.00 96.12 106 ALA A C 1
ATOM 828 O O . ALA A 1 106 ? -2.262 7.153 1.080 1.00 96.12 106 ALA A O 1
ATOM 829 N N . ASP A 1 107 ? -3.529 6.533 -0.692 1.00 93.06 107 ASP A N 1
ATOM 830 C CA . ASP A 1 107 ? -2.638 6.984 -1.753 1.00 93.06 107 ASP A CA 1
ATOM 831 C C . ASP A 1 107 ? -3.312 8.150 -2.486 1.00 93.06 107 ASP A C 1
ATOM 833 O O . ASP A 1 107 ? -4.357 8.005 -3.129 1.00 93.06 107 ASP A O 1
ATOM 837 N N . ALA A 1 108 ? -2.793 9.355 -2.261 1.00 90.81 108 ALA A N 1
ATOM 838 C CA . ALA A 1 108 ? -3.458 10.586 -2.661 1.00 90.81 108 ALA A CA 1
ATOM 839 C C . ALA A 1 108 ? -2.938 11.077 -4.014 1.00 90.81 108 ALA A C 1
ATOM 841 O O . ALA A 1 108 ? -1.783 11.478 -4.136 1.00 90.81 108 ALA A O 1
ATOM 842 N N . ALA A 1 109 ? -3.835 11.176 -4.994 1.00 88.62 109 ALA A N 1
ATOM 843 C CA . ALA A 1 109 ? -3.535 11.731 -6.311 1.00 88.62 109 ALA A CA 1
ATOM 844 C C . ALA A 1 109 ? -4.168 13.120 -6.526 1.00 88.62 109 ALA A C 1
ATOM 846 O O . ALA A 1 109 ? -5.169 13.494 -5.907 1.00 88.62 109 ALA A O 1
ATOM 847 N N . SER A 1 110 ? -3.583 13.907 -7.436 1.00 84.69 110 SER A N 1
ATOM 848 C CA . SER A 1 110 ? -4.020 15.278 -7.755 1.00 84.69 110 SER A CA 1
ATOM 849 C C . SER A 1 110 ? -5.273 15.350 -8.639 1.00 84.69 110 SER A C 1
ATOM 851 O O . SER A 1 110 ? -5.895 16.407 -8.729 1.00 84.69 110 SER A O 1
ATOM 853 N N . GLY A 1 111 ? -5.637 14.249 -9.304 1.00 83.06 111 GLY A N 1
ATOM 854 C CA . GLY A 1 111 ? -6.824 14.146 -10.158 1.00 83.06 111 GLY A CA 1
ATOM 855 C C . GLY A 1 111 ? -6.672 14.660 -11.592 1.00 83.06 111 GLY A C 1
ATOM 856 O O . GLY A 1 111 ? -7.625 14.556 -12.362 1.00 83.06 111 GLY A O 1
ATOM 857 N N . THR A 1 112 ? -5.498 15.175 -11.976 1.00 81.38 112 THR A N 1
ATOM 858 C CA . THR A 1 112 ? -5.186 15.631 -13.351 1.00 81.38 112 THR A CA 1
ATOM 859 C C . THR A 1 112 ? -4.256 14.687 -14.123 1.00 81.38 112 THR A C 1
ATOM 861 O O . THR A 1 112 ? -4.030 14.891 -15.315 1.00 81.38 112 THR A O 1
ATOM 864 N N . GLY A 1 113 ? -3.717 13.665 -13.453 1.00 84.38 113 GLY A N 1
ATOM 865 C CA . GLY A 1 113 ? -2.846 12.638 -14.026 1.00 84.38 113 GLY A CA 1
ATOM 866 C C . GLY A 1 113 ? -3.590 11.356 -14.401 1.00 84.38 113 GLY A C 1
ATOM 867 O O . GLY A 1 113 ? -4.788 11.369 -14.679 1.00 84.38 113 GLY A O 1
ATOM 868 N N . LYS A 1 114 ? -2.854 10.242 -14.413 1.00 86.75 114 LYS A N 1
ATOM 869 C CA . LYS A 1 114 ? -3.408 8.892 -14.612 1.00 86.75 114 LYS A CA 1
ATOM 870 C C . LYS A 1 114 ? -3.658 8.151 -13.297 1.00 86.75 114 LYS A C 1
ATOM 872 O O . LYS A 1 114 ? -4.432 7.200 -13.298 1.00 86.75 114 LYS A O 1
ATOM 877 N N . ASP A 1 115 ? -3.043 8.620 -12.217 1.00 88.12 115 ASP A N 1
ATOM 878 C CA . ASP A 1 115 ? -3.061 7.960 -10.915 1.00 88.12 115 ASP A CA 1
ATOM 879 C C . ASP A 1 115 ? -4.411 8.155 -10.223 1.00 88.12 115 ASP A C 1
ATOM 881 O O . ASP A 1 115 ? -5.011 9.240 -10.252 1.00 88.12 115 ASP A O 1
ATOM 885 N N . ALA A 1 116 ? -4.908 7.083 -9.619 1.00 91.56 116 ALA A N 1
ATOM 886 C CA . ALA A 1 116 ? -6.142 7.098 -8.858 1.00 91.56 116 ALA A CA 1
ATOM 887 C C . ALA A 1 116 ? -5.896 7.595 -7.431 1.00 91.56 116 ALA A C 1
ATOM 889 O O . ALA A 1 116 ? -4.869 7.317 -6.828 1.00 91.56 116 ALA A O 1
ATOM 890 N N . PHE A 1 117 ? -6.878 8.288 -6.849 1.00 94.06 117 PHE A N 1
ATOM 891 C CA . PHE A 1 117 ? -6.900 8.461 -5.399 1.00 94.06 117 PHE A CA 1
ATOM 892 C C . PHE A 1 117 ? -7.483 7.187 -4.799 1.00 94.06 117 PHE A C 1
ATOM 894 O O . PHE A 1 117 ? -8.639 6.847 -5.078 1.00 94.06 117 PHE A O 1
ATOM 901 N N . THR A 1 118 ? -6.721 6.501 -3.958 1.00 96.19 118 THR A N 1
ATOM 902 C CA . THR A 1 118 ? -7.171 5.277 -3.298 1.00 96.19 118 THR A CA 1
ATOM 903 C C . THR A 1 118 ? -7.115 5.402 -1.784 1.00 96.19 118 THR A C 1
ATOM 905 O O . THR A 1 118 ? -6.322 6.147 -1.211 1.00 96.19 118 THR A O 1
ATOM 908 N N . ALA A 1 119 ? -8.001 4.680 -1.109 1.00 97.31 119 ALA A N 1
ATOM 909 C CA . ALA A 1 119 ? -7.875 4.442 0.318 1.00 97.31 119 ALA A CA 1
ATOM 910 C C . ALA A 1 119 ? -8.389 3.050 0.660 1.00 97.31 119 ALA A C 1
ATOM 912 O O . ALA A 1 119 ? -9.327 2.547 0.042 1.00 97.31 119 ALA A O 1
ATOM 913 N N . ALA A 1 120 ? -7.775 2.442 1.661 1.00 98.44 120 ALA A N 1
ATOM 914 C CA . ALA A 1 120 ? -8.117 1.116 2.134 1.00 98.44 120 ALA A CA 1
ATOM 915 C C . ALA A 1 120 ? -8.233 1.104 3.653 1.00 98.44 120 ALA A C 1
ATOM 917 O O . ALA A 1 120 ? -7.551 1.865 4.344 1.00 98.44 120 ALA A O 1
ATOM 918 N N . ILE A 1 121 ? -9.097 0.228 4.157 1.00 98.50 121 ILE A N 1
ATOM 919 C CA . ILE A 1 121 ? -9.337 0.015 5.581 1.00 98.50 121 ILE A CA 1
ATOM 920 C C . ILE A 1 121 ? -9.142 -1.465 5.877 1.00 98.50 121 ILE A C 1
ATOM 922 O O . ILE A 1 121 ? -9.698 -2.317 5.183 1.00 98.50 121 ILE A O 1
ATOM 926 N N . ALA A 1 122 ? -8.376 -1.752 6.922 1.00 98.31 122 ALA A N 1
ATOM 927 C CA . ALA A 1 122 ? -8.114 -3.103 7.386 1.00 98.31 122 ALA A CA 1
ATOM 928 C C . ALA A 1 122 ? -8.166 -3.188 8.914 1.00 98.31 122 ALA A C 1
ATOM 930 O O . ALA A 1 122 ? -7.875 -2.212 9.614 1.00 98.31 122 ALA A O 1
ATOM 931 N N . HIS A 1 123 ? -8.466 -4.370 9.437 1.00 97.31 123 HIS A N 1
ATOM 932 C CA . HIS A 1 123 ? -8.304 -4.712 10.849 1.00 97.31 123 HIS A CA 1
ATOM 933 C C . HIS A 1 123 ? -7.452 -5.972 11.014 1.00 97.31 123 HIS A C 1
ATOM 935 O O . HIS A 1 123 ? -7.203 -6.701 10.058 1.00 97.31 123 HIS A O 1
ATOM 941 N N . ALA A 1 124 ? -6.981 -6.222 12.234 1.00 95.62 124 ALA A N 1
ATOM 942 C CA . ALA A 1 124 ? -6.466 -7.532 12.614 1.00 95.62 124 ALA A CA 1
ATOM 943 C C . ALA A 1 124 ? -7.575 -8.309 13.320 1.00 95.62 124 ALA A C 1
ATOM 945 O O . ALA A 1 124 ? -8.208 -7.784 14.244 1.00 95.62 124 ALA A O 1
ATOM 946 N N . ASP A 1 125 ? -7.812 -9.543 12.887 1.00 91.62 125 ASP A N 1
ATOM 947 C CA . ASP A 1 125 ? -8.770 -10.424 13.537 1.00 91.62 125 ASP A CA 1
ATOM 948 C C . ASP A 1 125 ? -8.230 -10.956 14.884 1.00 91.62 125 ASP A C 1
ATOM 950 O O . ASP A 1 125 ? -7.163 -10.581 15.380 1.00 91.62 125 ASP A O 1
ATOM 954 N N . LYS A 1 126 ? -8.976 -11.869 15.514 1.00 85.25 126 LYS A N 1
ATOM 955 C CA . LYS A 1 126 ? -8.591 -12.459 16.808 1.00 85.25 126 LYS A CA 1
ATOM 956 C C . LYS A 1 126 ? -7.325 -13.328 16.738 1.00 85.25 126 LYS A C 1
ATOM 958 O O . LYS A 1 126 ? -6.745 -13.621 17.785 1.00 85.25 126 LYS A O 1
ATOM 963 N N . HIS A 1 127 ? -6.921 -13.743 15.542 1.00 86.69 127 HIS A N 1
ATOM 964 C CA . HIS A 1 127 ? -5.768 -14.589 15.260 1.00 86.69 127 HIS A CA 1
ATOM 965 C C . HIS A 1 127 ? -4.583 -13.802 14.685 1.00 86.69 127 HIS A C 1
ATOM 967 O O . HIS A 1 127 ? -3.607 -14.419 14.264 1.00 86.69 127 HIS A O 1
ATOM 973 N N . ASP A 1 128 ? -4.639 -12.465 14.725 1.00 87.88 128 ASP A N 1
ATOM 974 C CA . ASP A 1 128 ? -3.619 -11.565 14.165 1.00 87.88 128 ASP A CA 1
ATOM 975 C C . ASP A 1 128 ? -3.503 -11.658 12.629 1.00 87.88 128 ASP A C 1
ATOM 977 O O . ASP A 1 128 ? -2.496 -11.263 12.037 1.00 87.88 128 ASP A O 1
ATOM 981 N N . VAL A 1 129 ? -4.550 -12.162 11.965 1.00 94.50 129 VAL A N 1
ATOM 982 C CA . VAL A 1 129 ? -4.679 -12.137 10.506 1.00 94.50 129 VAL A CA 1
ATOM 983 C C . VAL A 1 129 ? -5.141 -10.743 10.101 1.00 94.50 129 VAL A C 1
ATOM 985 O O . VAL A 1 129 ? -6.166 -10.255 10.578 1.00 94.50 129 VAL A O 1
ATOM 988 N N . ALA A 1 130 ? -4.390 -10.091 9.215 1.00 97.44 130 ALA A N 1
ATOM 989 C CA . ALA A 1 130 ? -4.761 -8.781 8.692 1.00 97.44 130 ALA A CA 1
ATOM 990 C C . ALA A 1 130 ? -5.843 -8.941 7.616 1.00 97.44 130 ALA A C 1
ATOM 992 O O . ALA A 1 130 ? -5.620 -9.569 6.583 1.00 97.44 130 ALA A O 1
ATOM 993 N N . VAL A 1 131 ? -7.019 -8.373 7.844 1.00 98.19 131 VAL A N 1
ATOM 994 C CA . VAL A 1 131 ? -8.182 -8.484 6.965 1.00 98.19 131 VAL A CA 1
ATOM 995 C C . VAL A 1 131 ? -8.422 -7.144 6.290 1.00 98.19 131 VAL A C 1
ATOM 997 O O . VAL A 1 131 ? -8.595 -6.138 6.969 1.00 98.19 131 VAL A O 1
ATOM 1000 N N . LEU A 1 132 ? -8.444 -7.131 4.957 1.00 98.50 132 LEU A N 1
ATOM 1001 C CA . LEU A 1 132 ? -8.851 -5.972 4.170 1.00 98.50 132 LEU A CA 1
ATOM 1002 C C . LEU A 1 132 ? -10.383 -5.891 4.149 1.00 98.50 132 LEU A C 1
ATOM 1004 O O . LEU A 1 132 ? -11.051 -6.780 3.618 1.00 98.50 132 LEU A O 1
ATOM 1008 N N . ASP A 1 133 ? -10.942 -4.831 4.724 1.00 98.06 133 ASP A N 1
ATOM 1009 C CA . ASP A 1 133 ? -12.388 -4.671 4.895 1.00 98.06 133 ASP A CA 1
ATOM 1010 C C . ASP A 1 133 ? -13.021 -3.843 3.791 1.00 98.06 133 ASP A C 1
ATOM 1012 O O . ASP A 1 133 ? -14.084 -4.195 3.282 1.00 98.06 133 ASP A O 1
ATOM 1016 N N . ALA A 1 134 ? -12.371 -2.746 3.416 1.00 97.56 134 ALA A N 1
ATOM 1017 C CA . ALA A 1 134 ? -12.901 -1.824 2.430 1.00 97.56 134 ALA A CA 1
ATOM 1018 C C . ALA A 1 134 ? -11.799 -1.211 1.587 1.00 97.56 134 ALA A C 1
ATOM 1020 O O . ALA A 1 134 ? -10.671 -1.013 2.043 1.00 97.56 134 ALA A O 1
ATOM 1021 N N . LEU A 1 135 ? -12.172 -0.867 0.361 1.00 96.44 135 LEU A N 1
ATOM 1022 C CA . LEU A 1 135 ? -11.305 -0.199 -0.584 1.00 96.44 135 LEU A CA 1
ATOM 1023 C C . LEU A 1 135 ? -12.127 0.782 -1.418 1.00 96.44 135 LEU A C 1
ATOM 1025 O O . LEU A 1 135 ? -13.198 0.440 -1.916 1.00 96.44 135 LEU A O 1
ATOM 1029 N N . VAL A 1 136 ? -11.619 2.000 -1.574 1.00 95.75 136 VAL A N 1
ATOM 1030 C CA . VAL A 1 136 ? -12.178 3.021 -2.461 1.00 95.75 136 VAL A CA 1
ATOM 1031 C C . VAL A 1 136 ? -11.123 3.440 -3.472 1.00 95.75 136 VAL A C 1
ATOM 1033 O O . VAL A 1 136 ? -9.960 3.643 -3.126 1.00 95.75 136 VAL A O 1
ATOM 1036 N N . THR A 1 137 ? -11.544 3.574 -4.727 1.00 95.81 137 THR A N 1
ATOM 1037 C CA . THR A 1 137 ? -10.705 4.001 -5.849 1.00 95.81 137 THR A CA 1
ATOM 1038 C C . THR A 1 137 ? -11.445 5.070 -6.630 1.00 95.81 137 THR A C 1
ATOM 1040 O O . THR A 1 137 ? -12.539 4.832 -7.141 1.00 95.81 137 THR A O 1
ATOM 1043 N N . ILE A 1 138 ? -10.840 6.247 -6.746 1.00 95.56 138 ILE A N 1
ATOM 1044 C CA . ILE A 1 138 ? -11.401 7.401 -7.442 1.00 95.56 138 ILE A CA 1
ATOM 1045 C C . ILE A 1 138 ? -10.469 7.713 -8.604 1.00 95.56 138 ILE A C 1
ATOM 1047 O O . ILE A 1 138 ? -9.340 8.161 -8.411 1.00 95.56 138 ILE A O 1
ATOM 1051 N N . ARG A 1 139 ? -10.928 7.420 -9.821 1.00 93.56 139 ARG A N 1
ATOM 1052 C CA . ARG A 1 139 ? -10.124 7.576 -11.037 1.00 93.56 139 ARG A CA 1
ATOM 1053 C C . ARG A 1 139 ? -10.239 8.990 -11.603 1.00 93.56 139 ARG A C 1
ATOM 1055 O O . ARG A 1 139 ? -11.337 9.550 -11.560 1.00 93.56 139 ARG A O 1
ATOM 1062 N N . PRO A 1 140 ? -9.152 9.556 -12.159 1.00 90.81 140 PRO A N 1
ATOM 1063 C CA . PRO A 1 140 ? -9.198 10.836 -12.854 1.00 90.81 140 PRO A CA 1
ATOM 1064 C C . PRO A 1 140 ? -10.235 10.855 -13.992 1.00 90.81 140 PRO A C 1
ATOM 1066 O O . PRO A 1 140 ? -10.457 9.823 -14.633 1.00 90.81 140 PRO A O 1
ATOM 1069 N N . PRO A 1 141 ? -10.833 12.022 -14.297 1.00 93.81 141 PRO A N 1
ATOM 1070 C CA . PRO A 1 141 ? -10.612 13.310 -13.639 1.00 93.81 141 PRO A CA 1
ATOM 1071 C C . PRO A 1 141 ? -11.447 13.476 -12.357 1.00 93.81 141 PRO A C 1
ATOM 1073 O O . PRO A 1 141 ? -12.634 13.159 -12.325 1.00 93.81 141 PRO A O 1
ATOM 1076 N N . PHE A 1 142 ? -10.852 14.048 -11.308 1.00 91.00 142 PHE A N 1
ATOM 1077 C CA . PHE A 1 142 ? -11.565 14.421 -10.078 1.00 91.00 142 PHE A CA 1
ATOM 1078 C C . PHE A 1 142 ? -10.952 15.664 -9.430 1.00 91.00 142 PHE A C 1
ATOM 1080 O O . PHE A 1 142 ? -9.798 16.003 -9.678 1.00 91.00 142 PHE A O 1
ATOM 1087 N N . SER A 1 143 ? -11.713 16.339 -8.562 1.00 90.62 143 SER A N 1
ATOM 1088 C CA . SER A 1 143 ? -11.130 17.342 -7.667 1.00 90.62 143 SER A C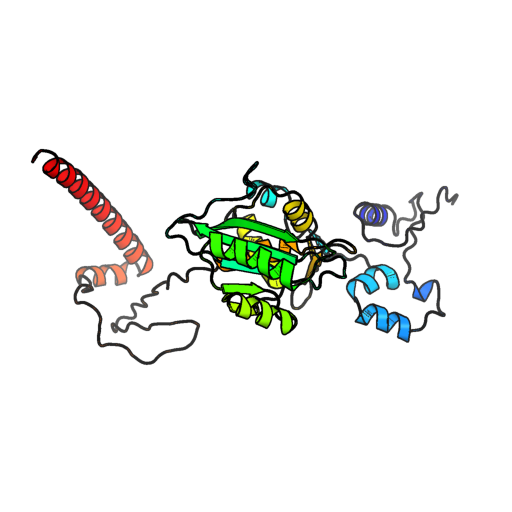A 1
ATOM 1089 C C . SER A 1 143 ? -10.605 16.664 -6.395 1.00 90.62 143 SER A C 1
ATOM 1091 O O . SER A 1 143 ? -11.340 15.865 -5.799 1.00 90.62 143 SER A O 1
ATOM 1093 N N . PRO A 1 144 ? -9.379 16.976 -5.929 1.00 88.50 144 PRO A N 1
ATOM 1094 C CA . PRO A 1 144 ? -8.828 16.377 -4.713 1.00 88.50 144 PRO A CA 1
ATOM 1095 C C . PRO A 1 144 ? -9.738 16.533 -3.495 1.00 88.50 144 PRO A C 1
ATOM 1097 O O . PRO A 1 144 ? -9.890 15.612 -2.702 1.00 88.50 144 PRO A O 1
ATOM 1100 N N . GLU A 1 145 ? -10.418 17.673 -3.373 1.00 89.81 145 GLU A N 1
ATOM 1101 C CA . GLU A 1 145 ? -11.356 17.913 -2.278 1.00 89.81 145 GLU A CA 1
ATOM 1102 C C . GLU A 1 145 ? -12.578 16.983 -2.332 1.00 89.81 145 GLU A C 1
ATOM 1104 O O . GLU A 1 145 ? -13.011 16.470 -1.300 1.00 89.81 145 GLU A O 1
ATOM 1109 N N . SER A 1 146 ? -13.131 16.725 -3.524 1.00 91.69 146 SER A N 1
ATOM 1110 C CA . SER A 1 146 ? -14.236 15.772 -3.679 1.00 91.69 146 SER A CA 1
ATOM 1111 C C . SER A 1 146 ? -13.784 14.343 -3.384 1.00 91.69 146 SER A C 1
ATOM 1113 O O . SER A 1 146 ? -14.503 13.607 -2.706 1.00 91.69 146 SER A O 1
ATOM 1115 N N . ALA A 1 147 ? -12.581 13.970 -3.833 1.00 93.06 147 ALA A N 1
ATOM 1116 C CA . ALA A 1 147 ? -12.002 12.660 -3.559 1.00 93.06 147 ALA A CA 1
ATOM 1117 C C . ALA A 1 147 ? -11.787 12.436 -2.055 1.00 93.06 147 ALA A C 1
ATOM 1119 O O . ALA A 1 147 ? -12.254 11.443 -1.500 1.00 93.06 147 ALA A O 1
ATOM 1120 N N . ILE A 1 148 ? -11.199 13.414 -1.362 1.00 93.81 148 ILE A N 1
ATOM 1121 C CA . ILE A 1 148 ? -10.994 13.363 0.091 1.00 93.81 148 ILE A CA 1
ATOM 1122 C C . ILE A 1 148 ? -12.327 13.285 0.838 1.00 93.81 148 ILE A C 1
ATOM 1124 O O . ILE A 1 148 ? -12.436 12.530 1.799 1.00 93.81 148 ILE A O 1
ATOM 1128 N N . ARG A 1 149 ? -13.373 14.002 0.402 1.00 93.88 149 ARG A N 1
ATOM 1129 C CA . ARG A 1 149 ? -14.709 13.862 1.009 1.00 93.88 149 ARG A CA 1
ATOM 1130 C C . ARG A 1 149 ? -15.246 12.437 0.900 1.00 93.88 149 ARG A C 1
ATOM 1132 O O . ARG A 1 149 ? -15.755 11.933 1.895 1.00 93.88 149 ARG A O 1
ATOM 1139 N N . GLN A 1 150 ? -15.119 11.800 -0.264 1.00 94.12 150 GLN A N 1
ATOM 1140 C CA . GLN A 1 150 ? -15.559 10.415 -0.469 1.00 94.12 150 GLN A CA 1
ATOM 1141 C C . GLN A 1 150 ? -14.775 9.438 0.412 1.00 94.12 150 GLN A C 1
ATOM 1143 O O . GLN A 1 150 ? -15.378 8.614 1.096 1.00 94.12 150 GLN A O 1
ATOM 1148 N N . VAL A 1 151 ? -13.449 9.589 0.477 1.00 95.12 151 VAL A N 1
ATOM 1149 C CA . VAL A 1 151 ? -12.599 8.795 1.375 1.00 95.12 151 VAL A CA 1
ATOM 1150 C C . VAL A 1 151 ? -13.015 8.992 2.834 1.00 95.12 151 VAL A C 1
ATOM 1152 O O . VAL A 1 151 ? -13.217 8.022 3.554 1.00 95.12 151 VAL A O 1
ATOM 1155 N N . CYS A 1 152 ? -13.226 10.232 3.277 1.00 95.69 152 CYS A N 1
ATOM 1156 C CA . CYS A 1 152 ? -13.667 10.527 4.640 1.00 95.69 152 CYS A CA 1
ATOM 1157 C C . CYS A 1 152 ? -15.065 9.980 4.961 1.00 95.69 152 CYS A C 1
ATOM 1159 O O . CYS A 1 152 ? -15.340 9.700 6.126 1.00 95.69 152 CYS A O 1
ATOM 1161 N N . THR A 1 153 ? -15.960 9.839 3.980 1.00 95.00 153 THR A N 1
ATOM 1162 C CA . THR A 1 153 ? -17.238 9.136 4.180 1.00 95.00 153 THR A CA 1
ATOM 1163 C C . THR A 1 153 ? -16.981 7.676 4.530 1.00 95.00 153 THR A C 1
ATOM 1165 O O . THR A 1 153 ? -17.441 7.235 5.580 1.00 95.00 153 THR A O 1
ATOM 1168 N N . LEU A 1 154 ? -16.156 6.982 3.739 1.00 93.94 154 LEU A N 1
ATOM 1169 C CA . LEU A 1 154 ? -15.787 5.594 4.014 1.00 93.94 154 LEU A CA 1
ATOM 1170 C C . LEU A 1 154 ? -15.114 5.447 5.387 1.00 93.94 154 LEU A C 1
ATOM 1172 O O . LEU A 1 154 ? -15.503 4.598 6.177 1.00 93.94 154 LEU A O 1
ATOM 1176 N N . LEU A 1 155 ? -14.148 6.307 5.727 1.00 96.06 155 LEU A N 1
ATOM 1177 C CA . LEU A 1 155 ? -13.469 6.247 7.030 1.00 96.06 155 LEU A CA 1
ATOM 1178 C C . LEU A 1 155 ? -14.451 6.345 8.208 1.00 96.06 155 LEU A C 1
ATOM 1180 O O . LEU A 1 155 ? -14.297 5.637 9.205 1.00 96.06 155 LEU A O 1
ATOM 1184 N N . ARG A 1 156 ? -15.489 7.184 8.091 1.00 95.94 156 ARG A N 1
ATOM 1185 C CA . ARG A 1 156 ? -16.508 7.346 9.138 1.00 95.94 156 ARG A CA 1
ATOM 1186 C C . ARG A 1 156 ? -17.409 6.125 9.287 1.00 95.94 156 ARG A C 1
ATOM 1188 O O . ARG A 1 156 ? -17.796 5.839 10.416 1.00 95.94 156 ARG A O 1
ATOM 1195 N N . GLU A 1 157 ? -17.691 5.393 8.210 1.00 94.19 157 GLU A N 1
ATOM 1196 C CA . GLU A 1 157 ? -18.453 4.133 8.273 1.00 94.19 157 GLU A CA 1
ATOM 1197 C C . GLU A 1 157 ? -17.751 3.068 9.131 1.00 94.19 157 GLU A C 1
ATOM 1199 O O . GLU A 1 157 ? -18.415 2.260 9.774 1.00 94.19 157 GLU A O 1
ATOM 1204 N N . TYR A 1 158 ? -16.417 3.120 9.218 1.00 95.88 158 TYR A N 1
ATOM 1205 C CA . TYR A 1 158 ? -15.605 2.223 10.054 1.00 95.88 158 TYR A CA 1
ATOM 1206 C C . TYR A 1 158 ? -15.109 2.877 11.348 1.00 95.88 158 TYR A C 1
ATOM 1208 O O . TYR A 1 158 ? -14.240 2.330 12.027 1.00 95.88 158 TYR A O 1
ATOM 1216 N N . HIS A 1 159 ? -15.637 4.054 11.703 1.00 95.69 159 HIS A N 1
ATOM 1217 C CA . HIS A 1 159 ? -15.221 4.825 12.880 1.00 95.69 159 HIS A CA 1
ATOM 1218 C C . HIS A 1 159 ? -13.713 5.138 12.930 1.00 95.69 159 HIS A C 1
ATOM 1220 O O . HIS A 1 159 ? -13.129 5.301 14.004 1.00 95.69 159 HIS A O 1
ATOM 1226 N N . VAL A 1 160 ? -13.073 5.253 11.767 1.00 96.12 160 VAL A N 1
ATOM 1227 C CA . VAL A 1 160 ? -11.663 5.617 11.647 1.00 96.12 160 VAL A CA 1
ATOM 1228 C C . VAL A 1 160 ? -11.531 7.138 11.649 1.00 96.12 160 VAL A C 1
ATOM 1230 O O . VAL A 1 160 ? -12.109 7.831 10.815 1.00 96.12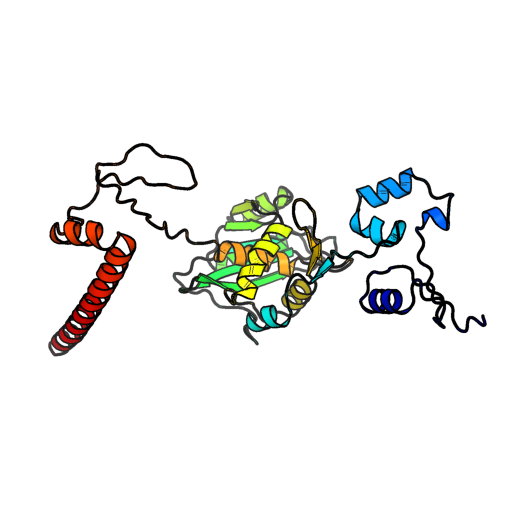 160 VAL A O 1
ATOM 1233 N N . THR A 1 161 ? -10.747 7.666 12.587 1.00 94.69 161 THR A N 1
ATOM 1234 C CA . THR A 1 161 ? -10.472 9.109 12.729 1.00 94.69 161 THR A CA 1
ATOM 1235 C C . THR A 1 161 ? -9.077 9.508 12.252 1.00 94.69 161 THR A C 1
ATOM 1237 O O . THR A 1 161 ? -8.744 10.694 12.223 1.00 94.69 161 THR A O 1
ATOM 1240 N N . GLU A 1 162 ? -8.256 8.535 11.858 1.00 95.25 162 GLU A N 1
ATOM 1241 C CA . GLU A 1 162 ? -6.879 8.739 11.420 1.00 95.25 162 GLU A CA 1
ATOM 1242 C C . GLU A 1 162 ? -6.585 7.898 10.178 1.00 95.25 162 GLU A C 1
ATOM 1244 O O . GLU A 1 162 ? -6.910 6.713 10.132 1.00 95.25 162 GLU A O 1
ATOM 1249 N N . VAL A 1 163 ? -5.930 8.496 9.188 1.00 96.31 163 VAL A N 1
ATOM 1250 C CA . VAL A 1 163 ? -5.506 7.822 7.959 1.00 96.31 163 VAL A CA 1
ATOM 1251 C C . VAL A 1 163 ? -4.016 8.046 7.758 1.00 96.31 163 VAL A C 1
ATOM 1253 O O . VAL A 1 163 ? -3.522 9.159 7.939 1.00 96.31 163 VAL A O 1
ATOM 1256 N N . SER A 1 164 ? -3.289 6.990 7.414 1.00 95.56 164 SER A N 1
ATOM 1257 C CA . SER A 1 164 ? -1.890 7.107 7.012 1.00 95.56 164 SER A CA 1
ATOM 1258 C C . SER A 1 164 ? -1.753 7.203 5.504 1.00 95.56 164 SER A C 1
ATOM 1260 O O . SER A 1 164 ? -2.671 6.859 4.774 1.00 95.56 164 SER A O 1
ATOM 1262 N N . GLY A 1 165 ? -0.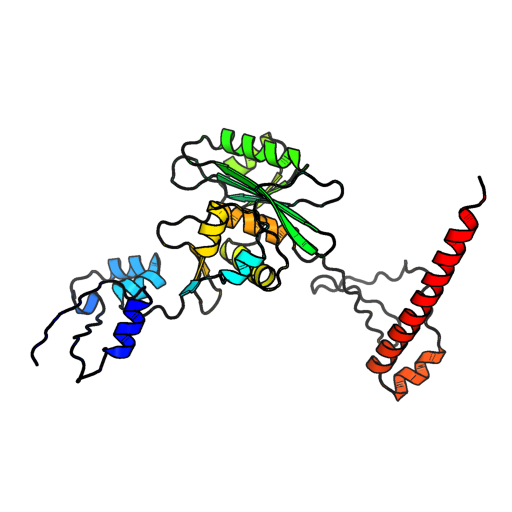614 7.671 5.023 1.00 91.88 165 GLY A N 1
ATOM 1263 C CA . GLY A 1 165 ? -0.338 7.687 3.594 1.00 91.88 165 GLY A CA 1
ATOM 1264 C C . GLY A 1 165 ? 1.086 8.120 3.312 1.00 91.88 165 GLY A C 1
ATOM 1265 O O . GLY A 1 165 ? 1.885 8.321 4.236 1.00 91.88 165 GLY A O 1
ATOM 1266 N N . ASP A 1 166 ? 1.404 8.285 2.038 1.00 80.75 166 ASP A N 1
ATOM 1267 C CA . ASP A 1 166 ? 2.755 8.612 1.612 1.00 80.75 166 ASP A CA 1
ATOM 1268 C C . ASP A 1 166 ? 3.264 9.931 2.204 1.00 80.75 166 ASP A C 1
ATOM 1270 O O . ASP A 1 166 ? 2.541 10.922 2.374 1.00 80.75 166 ASP A O 1
ATOM 1274 N N . ARG A 1 167 ? 4.561 9.932 2.541 1.00 71.06 167 ARG A N 1
ATOM 1275 C CA . ARG A 1 167 ? 5.242 11.055 3.206 1.00 71.06 167 ARG A CA 1
ATOM 1276 C C . ARG A 1 167 ? 5.271 12.317 2.349 1.00 71.06 167 ARG A C 1
ATOM 1278 O O . ARG A 1 167 ? 5.321 13.418 2.886 1.00 71.06 167 ARG A O 1
ATOM 1285 N N . TYR A 1 168 ? 5.245 12.144 1.035 1.00 60.09 168 TYR A N 1
ATOM 1286 C CA . TYR A 1 168 ? 5.313 13.227 0.061 1.00 60.09 168 TYR A CA 1
ATOM 1287 C C . TYR A 1 168 ? 3.941 13.795 -0.302 1.00 60.09 168 TYR A C 1
ATOM 1289 O O . TYR A 1 168 ? 3.843 14.565 -1.257 1.00 60.09 168 TYR A O 1
ATOM 1297 N N . ALA A 1 169 ? 2.891 13.453 0.455 1.00 61.97 169 ALA A N 1
ATOM 1298 C CA . ALA A 1 169 ? 1.585 14.054 0.258 1.00 61.97 169 ALA A CA 1
ATOM 1299 C C . ALA A 1 169 ? 1.701 15.590 0.305 1.00 61.97 169 ALA A C 1
ATOM 1301 O O . ALA A 1 169 ? 2.225 16.145 1.278 1.00 61.97 169 ALA A O 1
ATOM 1302 N N . PRO A 1 170 ? 1.231 16.294 -0.737 1.00 67.00 170 PRO A N 1
ATOM 1303 C CA . PRO A 1 170 ? 1.242 17.747 -0.755 1.00 67.00 170 PRO A CA 1
ATOM 1304 C C . PRO A 1 170 ? 0.534 18.313 0.481 1.00 67.00 170 PRO A C 1
ATOM 1306 O O . PRO A 1 170 ? -0.489 17.773 0.901 1.00 67.00 170 PRO A O 1
ATOM 1309 N N . GLY A 1 171 ? 1.014 19.433 1.033 1.00 72.69 171 GLY A N 1
ATOM 1310 C CA . GLY A 1 171 ? 0.444 20.030 2.254 1.00 72.69 171 GLY A CA 1
ATOM 1311 C C . GLY A 1 171 ? -1.079 20.242 2.207 1.00 72.69 171 GLY A C 1
ATOM 1312 O O . GLY A 1 171 ? -1.754 20.106 3.226 1.00 72.69 171 GLY A O 1
ATOM 1313 N N . PHE A 1 172 ? -1.643 20.455 1.011 1.00 78.00 172 PHE A N 1
ATOM 1314 C CA . PHE A 1 172 ? -3.089 20.587 0.817 1.00 78.00 172 PHE A CA 1
ATOM 1315 C C . PHE A 1 172 ? -3.883 19.317 1.175 1.00 78.00 172 PHE A C 1
ATOM 1317 O O . PHE A 1 172 ? -5.044 19.428 1.564 1.00 78.00 172 PHE A O 1
ATOM 1324 N N . VAL A 1 173 ? -3.295 18.120 1.043 1.00 85.00 173 VAL A N 1
ATOM 1325 C CA . VAL A 1 173 ? -3.952 16.839 1.360 1.00 85.00 173 VAL A CA 1
ATOM 1326 C C . VAL A 1 173 ? -4.198 16.757 2.863 1.00 85.00 173 VAL A C 1
ATOM 1328 O O . VAL A 1 173 ? -5.332 16.543 3.293 1.00 85.00 173 VAL A O 1
ATOM 1331 N N . THR A 1 174 ? -3.163 17.022 3.661 1.00 87.50 174 THR A N 1
ATOM 1332 C CA . THR A 1 174 ? -3.242 17.051 5.128 1.00 87.50 174 THR A CA 1
ATOM 1333 C C . THR A 1 174 ? -4.292 18.048 5.612 1.00 87.50 174 THR A C 1
ATOM 1335 O O . THR A 1 174 ? -5.151 17.696 6.421 1.00 87.50 174 THR A O 1
ATOM 1338 N N . GLU A 1 175 ? -4.285 19.273 5.079 1.00 88.50 175 GLU A N 1
ATOM 1339 C CA . GLU A 1 175 ? -5.280 20.291 5.433 1.00 88.50 175 GLU A CA 1
ATOM 1340 C C . GLU A 1 175 ? -6.708 19.878 5.056 1.00 88.50 175 GLU A C 1
ATOM 1342 O O . GLU A 1 175 ? -7.652 20.116 5.811 1.00 88.50 175 GLU A O 1
ATOM 1347 N N . ALA A 1 176 ? -6.894 19.257 3.890 1.00 90.06 176 ALA A N 1
ATOM 1348 C CA . ALA A 1 176 ? -8.208 18.827 3.428 1.00 90.06 176 ALA A CA 1
ATOM 1349 C C . ALA A 1 176 ? -8.781 17.687 4.289 1.00 90.06 176 ALA A C 1
ATOM 1351 O O . ALA A 1 176 ? -9.967 17.729 4.632 1.00 90.06 176 ALA A O 1
ATOM 1352 N N . PHE A 1 177 ? -7.957 16.723 4.716 1.00 92.31 177 PHE A N 1
ATOM 1353 C CA . PHE A 1 177 ? -8.361 15.723 5.714 1.00 92.31 177 PHE A CA 1
ATOM 1354 C C . PHE A 1 177 ? -8.689 16.370 7.065 1.00 92.31 177 PHE A C 1
ATOM 1356 O O . PHE A 1 177 ? -9.725 16.066 7.667 1.00 92.31 177 PHE A O 1
ATOM 1363 N N . GLN A 1 178 ? -7.883 17.339 7.506 1.00 91.38 178 GLN A N 1
ATOM 1364 C CA . GLN A 1 178 ? -8.106 18.042 8.768 1.00 91.38 178 GLN A CA 1
ATOM 1365 C C . GLN A 1 178 ? -9.435 18.815 8.781 1.00 91.38 178 GLN A C 1
ATOM 1367 O O . GLN A 1 178 ? -10.162 18.766 9.775 1.00 91.38 178 GLN A O 1
ATOM 1372 N N . ARG A 1 179 ? -9.821 19.460 7.669 1.00 92.94 179 ARG A N 1
ATOM 1373 C CA . ARG A 1 179 ? -11.149 20.099 7.518 1.00 92.94 179 ARG A CA 1
ATOM 1374 C C . ARG A 1 179 ? -12.300 19.099 7.659 1.00 92.94 179 ARG A C 1
ATOM 1376 O O . ARG A 1 179 ? -13.382 19.466 8.108 1.00 92.94 179 ARG A O 1
ATOM 1383 N N . GLN A 1 180 ? -12.062 17.834 7.318 1.00 94.31 180 GLN A N 1
ATOM 1384 C CA . GLN A 1 180 ? -12.999 16.725 7.507 1.00 94.31 180 GLN A CA 1
ATOM 1385 C C . GLN A 1 180 ? -12.922 16.087 8.907 1.00 94.31 180 GLN A C 1
ATOM 1387 O O . GLN A 1 180 ? -13.654 15.131 9.174 1.00 94.31 180 GLN A O 1
ATOM 1392 N N . ARG A 1 181 ? -12.098 16.635 9.814 1.00 94.75 181 ARG A N 1
ATOM 1393 C CA . ARG A 1 181 ? -11.815 16.109 11.162 1.00 94.75 181 ARG A CA 1
ATOM 1394 C C . ARG A 1 181 ? -11.195 14.706 11.153 1.00 94.75 181 ARG A C 1
ATOM 1396 O O . ARG A 1 181 ? -11.424 13.932 12.076 1.00 94.75 181 ARG A O 1
ATOM 1403 N N . ILE A 1 182 ? -10.421 14.395 10.116 1.00 95.69 182 ILE A N 1
ATOM 1404 C CA . ILE A 1 182 ? -9.603 13.185 10.022 1.00 95.69 182 ILE A CA 1
ATOM 1405 C C . ILE A 1 182 ? -8.133 13.596 10.104 1.00 95.69 182 ILE A C 1
ATOM 1407 O O . ILE A 1 182 ? -7.700 14.521 9.417 1.00 95.69 182 ILE A O 1
ATOM 1411 N N . THR A 1 183 ? -7.354 12.912 10.936 1.00 94.81 183 THR A N 1
ATOM 1412 C CA . THR A 1 183 ? -5.914 13.164 11.059 1.00 94.81 183 THR A CA 1
ATOM 1413 C C . THR A 1 183 ? -5.160 12.408 9.969 1.00 94.81 183 THR A C 1
ATOM 1415 O O . THR A 1 183 ? -5.207 11.180 9.939 1.00 94.81 183 THR A O 1
ATOM 1418 N N . TYR A 1 184 ? -4.430 13.116 9.105 1.00 93.38 184 TYR A N 1
ATOM 1419 C CA . TYR A 1 184 ? -3.504 12.494 8.155 1.00 93.38 184 TYR A CA 1
ATOM 1420 C C . TYR A 1 184 ? -2.129 12.284 8.809 1.00 93.38 184 TYR A C 1
ATOM 1422 O O . TYR A 1 184 ? -1.521 13.241 9.294 1.00 93.38 184 TYR A O 1
ATOM 1430 N N . LYS A 1 185 ? -1.637 11.041 8.836 1.00 92.56 185 LYS A N 1
ATOM 1431 C CA . LYS A 1 185 ? -0.347 10.659 9.430 1.00 92.56 185 LYS A CA 1
ATOM 1432 C C . LYS A 1 185 ? 0.631 10.182 8.351 1.00 92.56 185 LYS A C 1
ATOM 1434 O O . LYS A 1 185 ? 0.450 9.081 7.831 1.00 92.56 185 LYS A O 1
ATOM 1439 N N . PRO A 1 186 ? 1.695 10.944 8.047 1.00 90.50 186 PRO A N 1
ATOM 1440 C CA . PRO A 1 186 ? 2.731 10.497 7.121 1.00 90.50 186 PRO A CA 1
ATOM 1441 C C . PRO A 1 186 ? 3.313 9.142 7.536 1.00 90.50 186 PRO A C 1
ATOM 1443 O O . PRO A 1 186 ? 3.681 8.948 8.695 1.00 90.50 186 PRO A O 1
ATOM 1446 N N . SER A 1 187 ? 3.414 8.212 6.590 1.00 89.75 187 SER A N 1
ATOM 1447 C CA . SER A 1 187 ? 3.992 6.894 6.832 1.00 89.75 187 SER A CA 1
ATOM 1448 C C . SER A 1 187 ? 5.493 6.988 7.139 1.00 89.75 187 SER A C 1
ATOM 1450 O O . SER A 1 187 ? 6.269 7.709 6.495 1.00 89.75 187 SER A O 1
ATOM 1452 N N . GLU A 1 188 ? 5.933 6.220 8.136 1.00 88.12 188 GLU A N 1
ATOM 1453 C CA . GLU A 1 188 ? 7.357 6.010 8.416 1.00 88.12 188 GLU A CA 1
ATOM 1454 C C . GLU A 1 188 ? 8.015 5.093 7.374 1.00 88.12 188 GLU A C 1
ATOM 1456 O O . GLU A 1 188 ? 9.207 5.234 7.090 1.00 88.12 188 GLU A O 1
ATOM 1461 N N . ARG A 1 189 ? 7.218 4.197 6.777 1.00 90.12 189 ARG A N 1
ATOM 1462 C CA . ARG A 1 189 ? 7.622 3.243 5.742 1.00 90.12 189 ARG A CA 1
ATOM 1463 C C . ARG A 1 189 ? 7.477 3.871 4.364 1.00 90.12 189 ARG A C 1
ATOM 1465 O O . ARG A 1 189 ? 6.450 4.486 4.083 1.00 90.12 189 ARG A O 1
ATOM 1472 N N . ASP A 1 190 ? 8.478 3.673 3.514 1.00 91.75 190 ASP A N 1
ATOM 1473 C CA . ASP A 1 190 ? 8.317 3.907 2.079 1.00 91.75 190 ASP A CA 1
ATOM 1474 C C . ASP A 1 190 ? 7.509 2.773 1.424 1.00 91.75 190 ASP A C 1
ATOM 1476 O O . ASP A 1 190 ? 7.344 1.691 1.997 1.00 91.75 190 ASP A O 1
ATOM 1480 N N . ARG A 1 191 ? 7.025 3.029 0.208 1.00 92.19 191 ARG A N 1
ATOM 1481 C CA . ARG A 1 191 ? 6.218 2.104 -0.595 1.00 92.19 191 ARG A CA 1
ATOM 1482 C C . ARG A 1 191 ? 6.855 0.717 -0.739 1.00 92.19 191 ARG A C 1
ATOM 1484 O O . ARG A 1 191 ? 6.212 -0.296 -0.479 1.00 92.19 191 ARG A O 1
ATOM 1491 N N . SER A 1 192 ? 8.150 0.647 -1.061 1.00 94.12 192 SER A N 1
ATOM 1492 C CA . SER A 1 192 ? 8.843 -0.643 -1.178 1.00 94.12 192 SER A CA 1
ATOM 1493 C C . SER A 1 192 ? 8.902 -1.399 0.155 1.00 94.12 192 SER A C 1
ATOM 1495 O O . SER A 1 192 ? 8.747 -2.616 0.169 1.00 94.12 192 SER A O 1
ATOM 1497 N N . THR A 1 193 ? 9.067 -0.701 1.282 1.00 93.94 193 THR A N 1
ATOM 1498 C CA . THR A 1 193 ? 9.051 -1.303 2.628 1.00 93.94 193 THR A CA 1
ATOM 1499 C C . THR A 1 193 ? 7.676 -1.855 2.968 1.00 93.94 193 THR A C 1
ATOM 1501 O O . THR A 1 193 ? 7.593 -2.948 3.511 1.00 93.94 193 THR A O 1
ATOM 1504 N N . ILE A 1 194 ? 6.602 -1.136 2.628 1.00 95.81 194 ILE A N 1
ATOM 1505 C CA . ILE A 1 194 ? 5.224 -1.610 2.821 1.00 95.81 194 ILE A CA 1
ATOM 1506 C C . ILE A 1 194 ? 5.024 -2.948 2.099 1.00 95.81 194 ILE A C 1
ATOM 1508 O O . ILE A 1 194 ? 4.568 -3.918 2.701 1.00 95.81 194 ILE A O 1
ATOM 1512 N N . TYR A 1 195 ? 5.430 -3.038 0.834 1.00 96.94 195 TYR A N 1
ATOM 1513 C CA . TYR A 1 195 ? 5.301 -4.276 0.070 1.00 96.94 195 TYR A CA 1
ATOM 1514 C C . TYR A 1 195 ? 6.179 -5.417 0.598 1.00 96.94 195 TYR A C 1
ATOM 1516 O O . TYR A 1 195 ? 5.726 -6.561 0.677 1.00 96.94 195 TYR A O 1
ATOM 1524 N N . LEU A 1 196 ? 7.418 -5.121 0.998 1.00 95.00 196 LEU A N 1
ATOM 1525 C CA . LEU A 1 196 ? 8.320 -6.116 1.582 1.00 95.00 196 LEU A CA 1
ATOM 1526 C C . LEU A 1 196 ? 7.836 -6.609 2.957 1.00 95.00 196 LEU A C 1
ATOM 1528 O O . LEU A 1 196 ? 7.990 -7.793 3.248 1.00 95.00 196 LEU A O 1
ATOM 1532 N N . ASP A 1 197 ? 7.213 -5.748 3.765 1.00 94.75 197 ASP A N 1
ATOM 1533 C CA . ASP A 1 197 ? 6.601 -6.106 5.053 1.00 94.75 197 ASP A CA 1
ATOM 1534 C C . ASP A 1 197 ? 5.314 -6.932 4.871 1.00 94.75 197 ASP A C 1
ATOM 1536 O O . ASP A 1 197 ? 4.968 -7.753 5.727 1.00 94.75 197 ASP A O 1
ATOM 1540 N N . LEU A 1 198 ? 4.600 -6.736 3.756 1.00 96.50 198 LEU A N 1
ATOM 1541 C CA . LEU A 1 198 ? 3.407 -7.510 3.410 1.00 96.50 198 LEU A CA 1
ATOM 1542 C C . LEU A 1 198 ? 3.755 -8.927 2.928 1.00 96.50 198 LEU A C 1
ATOM 1544 O O . LEU A 1 198 ? 3.064 -9.882 3.288 1.00 96.50 198 LEU A O 1
ATOM 1548 N N . LEU A 1 199 ? 4.830 -9.076 2.146 1.00 95.56 199 LEU A N 1
ATOM 1549 C CA . LEU A 1 199 ? 5.270 -10.345 1.552 1.00 95.56 199 LEU A CA 1
ATOM 1550 C C . LEU A 1 199 ? 5.265 -11.553 2.511 1.00 95.56 199 LEU A C 1
ATOM 1552 O O . LEU A 1 199 ? 4.621 -12.553 2.185 1.00 95.56 199 LEU A O 1
ATOM 1556 N N . PRO A 1 200 ? 5.925 -11.516 3.688 1.00 94.50 200 PRO A N 1
ATOM 1557 C CA . PRO A 1 200 ? 5.938 -12.665 4.590 1.00 94.50 200 PRO A CA 1
ATOM 1558 C C . PRO A 1 200 ? 4.543 -13.021 5.119 1.00 94.50 200 PRO A C 1
ATOM 1560 O O . PRO A 1 200 ? 4.277 -14.195 5.361 1.00 94.50 200 PRO A O 1
ATOM 1563 N N . ARG A 1 201 ? 3.636 -12.045 5.258 1.00 94.44 201 ARG A N 1
ATOM 1564 C CA . ARG A 1 201 ? 2.270 -12.287 5.746 1.00 94.44 201 ARG A CA 1
ATOM 1565 C C . ARG A 1 201 ? 1.415 -12.990 4.705 1.00 94.44 201 ARG A C 1
ATOM 1567 O O . ARG A 1 201 ? 0.663 -13.890 5.059 1.00 94.44 201 ARG A O 1
ATOM 1574 N N . VAL A 1 202 ? 1.561 -12.613 3.435 1.00 96.19 202 VAL A N 1
ATOM 1575 C CA . VAL A 1 202 ? 0.896 -13.303 2.320 1.00 96.19 202 VAL A CA 1
ATOM 1576 C C . VAL A 1 202 ? 1.396 -14.743 2.227 1.00 96.19 202 VAL A C 1
ATOM 1578 O O . VAL A 1 202 ? 0.593 -15.669 2.222 1.00 96.19 202 VAL A O 1
ATOM 1581 N N . ASN A 1 203 ? 2.715 -14.953 2.272 1.00 92.81 203 ASN A N 1
ATOM 1582 C CA . ASN A 1 203 ? 3.291 -16.301 2.231 1.00 92.81 203 ASN A CA 1
ATOM 1583 C C . ASN A 1 203 ? 2.865 -17.173 3.426 1.00 92.81 203 ASN A C 1
ATOM 1585 O O . ASN A 1 203 ? 2.760 -18.389 3.292 1.00 92.81 203 ASN A O 1
ATOM 1589 N N . ALA A 1 204 ? 2.612 -16.562 4.587 1.00 91.19 204 ALA A N 1
ATOM 1590 C CA . ALA A 1 204 ? 2.133 -17.247 5.785 1.00 91.19 204 ALA A CA 1
ATOM 1591 C C . ALA A 1 204 ? 0.601 -17.421 5.841 1.00 91.19 204 ALA A C 1
ATOM 1593 O O . ALA A 1 204 ? 0.098 -17.979 6.815 1.00 91.19 204 ALA A O 1
ATOM 1594 N N . GLY A 1 205 ? -0.156 -16.921 4.855 1.00 92.38 205 GLY A N 1
ATOM 1595 C CA . GLY A 1 205 ? -1.623 -16.922 4.892 1.00 92.38 205 GLY A CA 1
ATOM 1596 C C . GLY A 1 205 ? -2.219 -16.045 6.004 1.00 92.38 205 GLY A C 1
ATOM 1597 O O . GLY A 1 205 ? -3.363 -16.241 6.403 1.00 92.38 205 GLY A O 1
ATOM 1598 N N . GLN A 1 206 ? -1.454 -15.077 6.518 1.00 95.44 206 GLN A N 1
ATOM 1599 C CA . GLN A 1 206 ? -1.844 -14.156 7.597 1.00 95.44 206 GLN A CA 1
ATOM 1600 C C . GLN A 1 206 ? -2.491 -12.866 7.069 1.00 95.44 206 GLN A C 1
ATOM 1602 O O . GLN A 1 206 ? -2.470 -11.825 7.732 1.00 95.44 206 GLN A O 1
ATOM 1607 N N . VAL A 1 207 ? -3.059 -12.927 5.864 1.00 97.25 207 VAL A N 1
ATOM 1608 C CA . VAL A 1 207 ? -3.777 -11.831 5.214 1.00 97.25 207 VAL A CA 1
ATOM 1609 C C . VAL A 1 207 ? -5.064 -12.365 4.592 1.00 97.25 207 VAL A C 1
ATOM 1611 O O . VAL A 1 207 ? -5.060 -13.440 3.994 1.00 97.25 207 VAL A O 1
ATOM 1614 N N . ARG A 1 208 ? -6.152 -11.595 4.683 1.00 97.94 208 ARG A N 1
ATOM 1615 C CA . ARG A 1 208 ? -7.363 -11.779 3.872 1.00 97.94 208 ARG A CA 1
ATOM 1616 C C . ARG A 1 208 ? -7.568 -10.577 2.954 1.00 97.94 208 ARG A C 1
ATOM 1618 O O . ARG A 1 208 ? -7.642 -9.444 3.426 1.00 97.94 208 ARG A O 1
ATOM 1625 N N . LEU A 1 209 ? -7.659 -10.828 1.652 1.00 98.19 209 LEU A N 1
ATOM 1626 C CA . LEU A 1 209 ? -7.851 -9.832 0.599 1.00 98.19 209 LEU A CA 1
ATOM 1627 C C . LEU A 1 209 ? -9.299 -9.830 0.096 1.00 98.19 209 LEU A C 1
ATOM 1629 O O . LEU A 1 209 ? -9.984 -10.857 0.097 1.00 98.19 209 LEU A O 1
ATOM 1633 N N . LEU A 1 210 ? -9.737 -8.664 -0.380 1.00 97.50 210 LEU A N 1
ATOM 1634 C CA . LEU A 1 210 ? -10.983 -8.511 -1.129 1.00 97.50 210 LEU A CA 1
ATOM 1635 C C . LEU A 1 210 ? -10.834 -9.114 -2.529 1.00 97.50 210 LEU A C 1
ATOM 1637 O O . LEU A 1 210 ? -9.777 -8.990 -3.151 1.00 97.50 210 LEU A O 1
ATOM 1641 N N . ASP A 1 211 ? -11.913 -9.695 -3.047 1.00 96.06 211 ASP A N 1
ATOM 1642 C CA . ASP A 1 211 ? -12.002 -10.123 -4.444 1.00 96.06 211 ASP A CA 1
ATOM 1643 C C . ASP A 1 211 ? -12.247 -8.902 -5.341 1.00 96.06 211 ASP A C 1
ATOM 1645 O O . ASP A 1 211 ? -13.367 -8.588 -5.745 1.00 96.06 211 ASP A O 1
ATOM 1649 N N . ASN A 1 212 ? -11.178 -8.136 -5.558 1.00 95.75 212 ASN A N 1
ATOM 1650 C CA . ASN A 1 212 ? -11.183 -6.926 -6.364 1.00 95.75 212 ASN A CA 1
ATOM 1651 C C . ASN A 1 212 ? -10.212 -7.090 -7.550 1.00 95.75 212 ASN A C 1
ATOM 1653 O O . ASN A 1 212 ? -9.008 -7.262 -7.338 1.00 95.75 212 ASN A O 1
ATOM 1657 N N . PRO A 1 213 ? -10.694 -7.005 -8.804 1.00 94.00 213 PRO A N 1
ATOM 1658 C CA . PRO A 1 213 ? -9.873 -7.296 -9.977 1.00 94.00 213 PRO A CA 1
ATOM 1659 C C . PRO A 1 213 ? -8.716 -6.309 -10.167 1.00 94.00 213 PRO A C 1
ATOM 1661 O O . PRO A 1 213 ? -7.655 -6.713 -10.643 1.00 94.00 213 PRO A O 1
ATOM 1664 N N . ASP A 1 214 ? -8.885 -5.041 -9.783 1.00 95.00 214 ASP A N 1
ATOM 1665 C CA . ASP A 1 214 ? -7.823 -4.037 -9.870 1.00 95.00 214 ASP A CA 1
ATOM 1666 C C . ASP A 1 214 ? -6.732 -4.294 -8.835 1.00 95.00 214 ASP A C 1
ATOM 1668 O O . ASP A 1 214 ? -5.559 -4.354 -9.196 1.00 95.00 214 ASP A O 1
ATOM 1672 N N . LEU A 1 215 ? -7.119 -4.557 -7.585 1.00 96.81 215 LEU A N 1
ATOM 1673 C CA . LEU A 1 215 ? -6.188 -4.920 -6.517 1.00 96.81 215 LEU A CA 1
ATOM 1674 C C . LEU A 1 215 ? -5.341 -6.140 -6.904 1.00 96.81 215 LEU A C 1
ATOM 1676 O O . LEU A 1 215 ? -4.116 -6.112 -6.797 1.00 96.81 215 LEU A O 1
ATOM 1680 N N . LEU A 1 216 ? -5.983 -7.212 -7.379 1.00 96.12 216 LEU A N 1
ATOM 1681 C CA . LEU A 1 216 ? -5.284 -8.445 -7.747 1.00 96.12 216 LEU A CA 1
ATOM 1682 C C . LEU A 1 216 ? -4.389 -8.254 -8.972 1.00 96.12 216 LEU A C 1
ATOM 1684 O O . LEU A 1 216 ? -3.288 -8.801 -9.016 1.00 96.12 216 LEU A O 1
ATOM 1688 N N . ARG A 1 217 ? -4.832 -7.474 -9.965 1.00 95.50 217 ARG A N 1
ATOM 1689 C CA . ARG A 1 217 ? -4.014 -7.122 -11.134 1.00 95.50 217 ARG A CA 1
ATOM 1690 C C . ARG A 1 217 ? -2.749 -6.378 -10.714 1.00 95.50 217 ARG A C 1
ATOM 1692 O O . ARG A 1 217 ? -1.677 -6.698 -11.223 1.00 95.50 217 ARG A O 1
ATOM 1699 N N . GLU A 1 218 ? -2.873 -5.407 -9.816 1.00 96.75 218 GLU A N 1
ATOM 1700 C CA . GLU A 1 218 ? -1.750 -4.581 -9.367 1.00 96.75 218 GLU A CA 1
ATOM 1701 C C . GLU A 1 218 ? -0.785 -5.375 -8.487 1.00 96.75 218 GLU A C 1
ATOM 1703 O O . GLU A 1 218 ? 0.401 -5.421 -8.800 1.00 96.75 218 GLU A O 1
ATOM 1708 N N . LEU A 1 219 ? -1.279 -6.121 -7.490 1.00 97.06 219 LEU A N 1
ATOM 1709 C CA . LEU A 1 219 ? -0.433 -6.964 -6.633 1.00 97.06 219 LEU A CA 1
ATOM 1710 C C . LEU A 1 219 ? 0.345 -8.024 -7.430 1.00 97.06 219 LEU A C 1
ATOM 1712 O O . LEU A 1 219 ? 1.532 -8.230 -7.186 1.00 97.06 219 LEU A O 1
ATOM 1716 N N . ARG A 1 220 ? -0.286 -8.665 -8.425 1.00 94.88 220 ARG A N 1
ATOM 1717 C CA . ARG A 1 220 ? 0.388 -9.626 -9.325 1.00 94.88 220 ARG A CA 1
ATOM 1718 C C . ARG A 1 220 ? 1.383 -8.957 -10.283 1.00 94.88 220 ARG A C 1
ATOM 1720 O O . ARG A 1 220 ? 2.225 -9.642 -10.862 1.00 94.88 220 ARG A O 1
ATOM 1727 N N . GLY A 1 221 ? 1.254 -7.649 -10.496 1.00 92.81 221 GLY A N 1
ATOM 1728 C CA . GLY A 1 221 ? 2.103 -6.846 -11.374 1.00 92.81 221 GLY A CA 1
ATOM 1729 C C . GLY A 1 221 ? 3.319 -6.221 -10.688 1.00 92.81 221 GLY A C 1
ATOM 1730 O O . GLY A 1 221 ? 4.120 -5.599 -11.386 1.00 92.81 221 GLY A O 1
ATOM 1731 N N . LEU A 1 222 ? 3.459 -6.373 -9.366 1.00 95.38 222 LEU A N 1
ATOM 1732 C CA . LEU A 1 222 ? 4.590 -5.849 -8.603 1.00 95.38 222 LEU A CA 1
ATOM 1733 C C . LEU A 1 222 ? 5.861 -6.668 -8.837 1.00 95.38 222 LEU A C 1
ATOM 1735 O O . LEU A 1 222 ? 5.863 -7.904 -8.785 1.00 95.38 222 LEU A O 1
ATOM 1739 N N . GLU A 1 223 ? 6.960 -5.955 -9.033 1.00 92.50 223 GLU A N 1
ATOM 1740 C CA . GLU A 1 223 ? 8.282 -6.488 -9.317 1.00 92.50 223 GLU A CA 1
ATOM 1741 C C . GLU A 1 223 ? 9.272 -6.033 -8.245 1.00 92.50 223 GLU A C 1
ATOM 1743 O O . GLU A 1 223 ? 9.336 -4.870 -7.848 1.00 92.50 223 GLU A O 1
ATOM 1748 N N . ARG A 1 224 ? 10.044 -6.991 -7.739 1.00 91.50 224 ARG A N 1
ATOM 1749 C CA . ARG A 1 224 ? 11.130 -6.786 -6.793 1.00 91.50 224 ARG A CA 1
ATOM 1750 C C . ARG A 1 224 ? 12.440 -6.736 -7.560 1.00 91.50 224 ARG A C 1
ATOM 1752 O O . ARG A 1 224 ? 12.823 -7.713 -8.201 1.00 91.50 224 ARG A O 1
ATOM 1759 N N . HIS A 1 225 ? 13.127 -5.616 -7.414 1.00 86.81 225 HIS A N 1
ATOM 1760 C CA . HIS A 1 225 ? 14.474 -5.357 -7.887 1.00 86.81 225 HIS A CA 1
ATOM 1761 C C . HIS A 1 225 ? 15.433 -5.551 -6.717 1.00 86.81 225 HIS A C 1
ATOM 1763 O O . HIS A 1 225 ? 15.392 -4.811 -5.727 1.00 86.81 225 HIS A O 1
ATOM 1769 N N . ARG A 1 226 ? 16.269 -6.588 -6.798 1.00 76.00 226 ARG A N 1
ATOM 1770 C CA . ARG A 1 226 ? 17.254 -6.865 -5.749 1.00 76.00 226 ARG A CA 1
ATOM 1771 C C . ARG A 1 226 ? 18.448 -5.930 -5.863 1.00 76.00 226 ARG A C 1
ATOM 1773 O O . ARG A 1 226 ? 19.078 -5.876 -6.916 1.00 76.00 226 ARG A O 1
ATOM 1780 N N . ALA A 1 227 ? 18.784 -5.258 -4.767 1.00 72.50 227 ALA A N 1
ATOM 1781 C CA . ALA A 1 227 ? 19.936 -4.364 -4.689 1.00 72.50 227 ALA A CA 1
ATOM 1782 C C . ALA A 1 227 ? 20.866 -4.764 -3.536 1.00 72.50 227 ALA A C 1
ATOM 1784 O O . ALA A 1 227 ? 20.507 -5.541 -2.655 1.00 72.50 227 ALA A O 1
ATOM 1785 N N . SER A 1 228 ? 22.087 -4.229 -3.535 1.00 66.31 228 SER A N 1
ATOM 1786 C CA . SER A 1 228 ? 23.101 -4.554 -2.523 1.00 66.31 228 SER A CA 1
ATOM 1787 C C . SER A 1 228 ? 22.762 -4.033 -1.122 1.00 66.31 228 SER A C 1
ATOM 1789 O O . SER A 1 228 ? 23.192 -4.625 -0.134 1.00 66.31 228 SER A O 1
ATOM 1791 N N . THR A 1 229 ? 22.007 -2.935 -1.023 1.00 75.06 229 THR A N 1
ATOM 1792 C CA . THR A 1 229 ? 21.664 -2.278 0.248 1.00 75.06 229 THR A CA 1
ATOM 1793 C C . THR A 1 229 ? 20.221 -2.531 0.667 1.00 75.06 229 THR A C 1
ATOM 1795 O O . THR A 1 229 ? 19.974 -2.993 1.780 1.00 75.06 229 THR A O 1
ATOM 1798 N N . LYS A 1 230 ? 19.262 -2.216 -0.207 1.00 76.06 230 LYS A N 1
ATOM 1799 C CA . LYS A 1 230 ? 17.832 -2.371 0.051 1.00 76.06 230 LYS A CA 1
ATOM 1800 C C . LYS A 1 230 ? 17.099 -2.690 -1.238 1.00 76.06 230 LYS A C 1
ATOM 1802 O O . LYS A 1 230 ? 17.199 -1.945 -2.207 1.00 76.06 230 LYS A O 1
ATOM 1807 N N . ASP A 1 231 ? 16.314 -3.755 -1.203 1.00 86.69 231 ASP A N 1
ATOM 1808 C CA . ASP A 1 231 ? 15.486 -4.128 -2.339 1.00 86.69 231 ASP A CA 1
ATOM 1809 C C . ASP A 1 231 ? 14.422 -3.070 -2.612 1.00 86.69 231 ASP A C 1
ATOM 1811 O O . ASP A 1 231 ? 13.763 -2.554 -1.703 1.00 86.69 231 ASP A O 1
ATOM 1815 N N . ARG A 1 232 ? 14.253 -2.773 -3.896 1.00 89.94 232 ARG A N 1
ATOM 1816 C CA . ARG A 1 232 ? 13.209 -1.891 -4.394 1.00 89.94 232 ARG A CA 1
ATOM 1817 C C . ARG A 1 232 ? 12.062 -2.749 -4.898 1.00 89.94 232 ARG A C 1
ATOM 1819 O O . ARG A 1 232 ? 12.269 -3.780 -5.529 1.00 89.94 232 ARG A O 1
ATOM 1826 N N . VAL A 1 233 ? 10.847 -2.313 -4.614 1.00 92.69 233 VAL A N 1
ATOM 1827 C CA . VAL A 1 233 ? 9.635 -2.881 -5.203 1.00 92.69 233 VAL A CA 1
ATOM 1828 C C . VAL A 1 233 ? 8.943 -1.779 -5.977 1.00 92.69 233 VAL A C 1
ATOM 1830 O O . VAL A 1 233 ? 8.746 -0.690 -5.428 1.00 92.69 233 VAL A O 1
ATOM 1833 N N . ASP A 1 234 ? 8.593 -2.076 -7.222 1.00 90.38 234 ASP A N 1
ATOM 1834 C CA . ASP A 1 234 ? 7.879 -1.170 -8.111 1.00 90.38 234 ASP A CA 1
ATOM 1835 C C . ASP A 1 234 ? 6.901 -1.938 -9.006 1.00 90.38 234 ASP A C 1
ATOM 1837 O O . ASP A 1 234 ? 6.960 -3.164 -9.113 1.00 90.38 234 ASP A O 1
ATOM 1841 N N . HIS A 1 235 ? 5.988 -1.224 -9.649 1.00 88.25 235 HIS A N 1
ATOM 1842 C CA . HIS A 1 235 ? 5.144 -1.804 -10.687 1.00 88.25 235 HIS A CA 1
ATOM 1843 C C . HIS A 1 235 ? 5.851 -1.769 -12.046 1.00 88.25 235 HIS A C 1
ATOM 1845 O O . HIS A 1 235 ? 6.767 -0.983 -12.290 1.00 88.25 235 HIS A O 1
ATOM 1851 N N . ARG A 1 236 ? 5.368 -2.582 -12.991 1.00 82.88 236 ARG A N 1
ATOM 1852 C CA . ARG A 1 236 ? 5.841 -2.534 -14.383 1.00 82.88 236 ARG A CA 1
ATOM 1853 C C . ARG A 1 236 ? 5.683 -1.143 -14.990 1.00 82.88 236 ARG A C 1
ATOM 1855 O O . ARG A 1 236 ? 4.735 -0.412 -14.690 1.00 82.88 236 ARG A O 1
ATOM 1862 N N . ARG A 1 237 ? 6.556 -0.808 -15.941 1.00 77.62 237 ARG A N 1
ATOM 1863 C CA . ARG A 1 237 ? 6.475 0.450 -16.693 1.00 77.62 237 ARG A CA 1
ATOM 1864 C C . ARG A 1 237 ? 5.097 0.611 -17.349 1.00 77.62 237 ARG A C 1
ATOM 1866 O O . ARG A 1 237 ? 4.651 -0.252 -18.100 1.00 77.62 237 ARG A O 1
ATOM 1873 N N . GLY A 1 238 ? 4.442 1.739 -17.075 1.00 80.12 238 GLY A N 1
ATOM 1874 C CA . GLY A 1 238 ? 3.106 2.053 -17.594 1.00 80.12 238 GLY A CA 1
ATOM 1875 C C . GLY A 1 238 ? 1.945 1.356 -16.876 1.00 80.12 238 GLY A C 1
ATOM 1876 O O . GLY A 1 238 ? 0.802 1.541 -17.287 1.00 80.12 238 GLY A O 1
ATOM 1877 N N . ALA A 1 239 ? 2.225 0.569 -15.834 1.00 89.06 239 ALA A N 1
ATOM 1878 C CA . ALA A 1 239 ? 1.227 0.123 -14.870 1.00 89.06 239 ALA A CA 1
ATOM 1879 C C . ALA A 1 239 ? 1.083 1.144 -13.727 1.00 89.06 239 ALA A C 1
ATOM 1881 O O . ALA A 1 239 ? 1.768 2.165 -13.713 1.00 89.06 239 ALA A O 1
ATOM 1882 N N . HIS A 1 240 ? 0.184 0.836 -12.797 1.00 89.31 240 HIS A N 1
ATOM 1883 C CA . HIS A 1 240 ? -0.075 1.592 -11.575 1.00 89.31 240 HIS A CA 1
ATOM 1884 C C . HIS A 1 240 ? -0.095 0.623 -10.398 1.00 89.31 240 HIS A C 1
ATOM 1886 O O . HIS A 1 240 ? -0.325 -0.577 -10.597 1.00 89.31 240 HIS A O 1
ATOM 1892 N N . ASP A 1 241 ? 0.122 1.144 -9.199 1.00 94.88 241 ASP A N 1
ATOM 1893 C CA . ASP A 1 241 ? 0.000 0.398 -7.952 1.00 94.88 241 ASP A CA 1
ATOM 1894 C C . ASP A 1 241 ? -0.815 1.132 -6.884 1.00 94.88 241 ASP A C 1
ATOM 1896 O O . ASP A 1 241 ? -0.773 0.737 -5.725 1.00 94.88 241 ASP A O 1
ATOM 1900 N N . ASP A 1 242 ? -1.588 2.156 -7.261 1.00 95.12 242 ASP A N 1
ATOM 1901 C CA . ASP A 1 242 ? -2.353 2.989 -6.326 1.00 95.12 242 ASP A CA 1
ATOM 1902 C C . ASP A 1 242 ? -3.272 2.139 -5.422 1.00 95.12 242 ASP A C 1
ATOM 1904 O O . ASP A 1 242 ? -3.390 2.366 -4.214 1.00 95.12 242 ASP A O 1
ATOM 1908 N N . VAL A 1 243 ? -3.949 1.129 -5.985 1.00 96.94 243 VAL A N 1
ATOM 1909 C CA . VAL A 1 243 ? -4.878 0.257 -5.244 1.00 96.94 243 VAL A CA 1
ATOM 1910 C C . VAL A 1 243 ? -4.097 -0.707 -4.357 1.00 96.94 243 VAL A C 1
ATOM 1912 O O . VAL A 1 243 ? -4.457 -0.919 -3.193 1.00 96.94 243 VAL A O 1
ATOM 1915 N N . ALA A 1 244 ? -3.014 -1.272 -4.893 1.00 97.56 244 ALA A N 1
ATOM 1916 C CA . ALA A 1 244 ? -2.124 -2.162 -4.159 1.00 97.56 244 ALA A CA 1
ATOM 1917 C C . ALA A 1 244 ? -1.437 -1.461 -2.977 1.00 97.56 244 ALA A C 1
ATOM 1919 O O . ALA A 1 244 ? -1.372 -2.049 -1.896 1.00 97.56 244 ALA A O 1
ATOM 1920 N N . ASN A 1 245 ? -0.979 -0.220 -3.147 1.00 97.06 245 ASN A N 1
ATOM 1921 C CA . ASN A 1 245 ? -0.269 0.551 -2.131 1.00 97.06 245 ASN A CA 1
ATOM 1922 C C . ASN A 1 245 ? -1.183 0.847 -0.940 1.00 97.06 245 ASN A C 1
ATOM 1924 O O . ASN A 1 245 ? -0.849 0.525 0.202 1.00 97.06 245 ASN A O 1
ATOM 1928 N N . ALA A 1 246 ? -2.392 1.358 -1.207 1.00 97.25 246 ALA A N 1
ATOM 1929 C CA . ALA A 1 246 ? -3.375 1.603 -0.158 1.00 97.25 246 ALA A CA 1
ATOM 1930 C C . ALA A 1 246 ? -3.734 0.322 0.607 1.00 97.25 246 ALA A C 1
ATOM 1932 O O . ALA A 1 246 ? -3.677 0.292 1.843 1.00 97.25 246 ALA A O 1
ATOM 1933 N N . ALA A 1 247 ? -4.044 -0.765 -0.107 1.00 98.12 247 ALA A N 1
ATOM 1934 C CA . ALA A 1 247 ? -4.356 -2.045 0.519 1.00 98.12 247 ALA A CA 1
ATOM 1935 C C . ALA A 1 247 ? -3.188 -2.554 1.377 1.00 98.12 247 ALA A C 1
ATOM 1937 O O . ALA A 1 247 ? -3.377 -2.851 2.559 1.00 98.12 247 ALA A O 1
ATOM 1938 N N . ALA A 1 248 ? -1.976 -2.590 0.823 1.00 97.75 248 ALA A N 1
ATOM 1939 C CA . ALA A 1 248 ? -0.792 -3.077 1.515 1.00 97.75 248 ALA A CA 1
ATOM 1940 C C . ALA A 1 248 ? -0.459 -2.241 2.755 1.00 97.75 248 ALA A C 1
ATOM 1942 O O . ALA A 1 248 ? -0.204 -2.806 3.821 1.00 97.75 248 ALA A O 1
ATOM 1943 N N . GLY A 1 249 ? -0.531 -0.912 2.653 1.00 96.75 249 GLY A N 1
ATOM 1944 C CA . GLY A 1 249 ? -0.301 -0.004 3.773 1.00 96.75 249 GLY A CA 1
ATOM 1945 C C . GLY A 1 249 ? -1.271 -0.264 4.923 1.00 96.75 249 GLY A C 1
ATOM 1946 O O . GLY A 1 249 ? -0.845 -0.433 6.068 1.00 96.75 249 GLY A O 1
ATOM 1947 N N . SER A 1 250 ? -2.568 -0.389 4.621 1.00 97.62 250 SER A N 1
ATOM 1948 C CA . SER A 1 250 ? -3.589 -0.667 5.640 1.00 97.62 250 SER A CA 1
ATOM 1949 C C . SER A 1 250 ? -3.385 -2.034 6.311 1.00 97.62 250 SER A C 1
ATOM 1951 O O . SER A 1 250 ? -3.425 -2.125 7.539 1.00 97.62 250 SER A O 1
ATOM 1953 N N . LEU A 1 251 ? -3.066 -3.075 5.534 1.00 97.75 251 LEU A N 1
ATOM 1954 C CA . LEU A 1 251 ? -2.829 -4.439 6.017 1.00 97.75 251 LEU A CA 1
ATOM 1955 C C . LEU A 1 251 ? -1.583 -4.541 6.900 1.00 97.75 251 LEU A C 1
ATOM 1957 O O . LEU A 1 251 ? -1.627 -5.151 7.970 1.00 97.75 251 LEU A O 1
ATOM 1961 N N . VAL A 1 252 ? -0.475 -3.921 6.487 1.00 96.00 252 VAL A N 1
ATOM 1962 C CA . VAL A 1 252 ? 0.769 -3.897 7.270 1.00 96.00 252 VAL A CA 1
ATOM 1963 C C . VAL A 1 252 ? 0.565 -3.153 8.586 1.00 96.00 252 VAL A C 1
ATOM 1965 O O . VAL A 1 252 ? 1.061 -3.597 9.620 1.00 96.00 252 VAL A O 1
ATOM 1968 N N . MET A 1 253 ? -0.191 -2.052 8.577 1.00 94.19 253 MET A N 1
ATOM 1969 C CA . MET A 1 253 ? -0.521 -1.308 9.794 1.00 94.19 253 MET A CA 1
ATOM 1970 C C . MET A 1 253 ? -1.468 -2.069 10.722 1.00 94.19 253 MET A C 1
ATOM 1972 O O . MET A 1 253 ? -1.318 -1.976 11.940 1.00 94.19 253 MET A O 1
ATOM 1976 N N . ALA A 1 254 ? -2.446 -2.786 10.166 1.00 93.12 254 ALA A N 1
ATOM 1977 C CA . ALA A 1 254 ? -3.398 -3.578 10.933 1.00 93.12 254 ALA A CA 1
ATOM 1978 C C . ALA A 1 254 ? -2.712 -4.771 11.598 1.00 93.12 254 ALA A C 1
ATOM 1980 O O . ALA A 1 254 ? -2.857 -4.978 12.799 1.00 93.12 254 ALA A O 1
ATOM 1981 N N . GLY A 1 255 ? -1.910 -5.505 10.827 1.00 78.81 255 GLY A N 1
ATOM 1982 C CA . GLY A 1 255 ? -1.188 -6.671 11.312 1.00 78.81 255 GLY A CA 1
ATOM 1983 C C . GLY A 1 255 ? 0.086 -6.344 12.089 1.00 78.81 255 GLY A C 1
ATOM 1984 O O . GLY A 1 255 ? 0.732 -7.271 12.580 1.00 78.81 255 GLY A O 1
ATOM 1985 N N . ALA A 1 256 ? 0.509 -5.072 12.162 1.00 61.81 256 ALA A N 1
ATOM 1986 C CA . ALA A 1 256 ? 1.720 -4.665 12.866 1.00 61.81 256 ALA A CA 1
ATOM 1987 C C . ALA A 1 256 ? 1.712 -5.281 14.261 1.00 61.81 256 ALA A C 1
ATOM 1989 O O . ALA A 1 256 ? 0.832 -4.975 15.068 1.00 61.81 256 ALA A O 1
ATOM 1990 N N . VAL A 1 257 ? 2.692 -6.172 14.467 1.00 45.81 257 VAL A N 1
ATOM 1991 C CA . VAL A 1 257 ? 2.873 -7.028 15.634 1.00 45.81 257 VAL A CA 1
ATOM 1992 C C . VAL A 1 257 ? 2.381 -6.258 16.841 1.00 45.81 257 VAL A C 1
ATOM 1994 O O . VAL A 1 257 ? 3.012 -5.282 17.263 1.00 45.81 257 VAL A O 1
ATOM 1997 N N . ARG A 1 258 ? 1.255 -6.693 17.422 1.00 43.78 258 ARG A N 1
ATOM 1998 C CA . ARG A 1 258 ? 1.104 -6.505 18.856 1.00 43.78 258 ARG A CA 1
ATOM 1999 C C . ARG A 1 258 ? 2.387 -7.094 19.394 1.00 43.78 258 ARG A C 1
ATOM 2001 O O . ARG A 1 258 ? 2.534 -8.314 19.404 1.00 43.78 258 ARG A O 1
ATOM 2008 N N . SER A 1 259 ? 3.332 -6.240 19.784 1.00 36.59 259 SER A N 1
ATOM 2009 C CA . SER A 1 259 ? 4.347 -6.615 20.743 1.00 36.59 259 SER A CA 1
ATOM 2010 C C . SER A 1 259 ? 3.525 -7.063 21.936 1.00 36.59 259 SER A C 1
ATOM 2012 O O . SER A 1 259 ? 3.211 -6.280 22.826 1.00 36.59 259 SER A O 1
ATOM 2014 N N . ARG A 1 260 ? 3.107 -8.334 21.935 1.00 36.28 260 ARG A N 1
ATOM 2015 C CA . ARG A 1 260 ? 3.009 -9.104 23.147 1.00 36.28 260 ARG A CA 1
ATOM 2016 C C . ARG A 1 260 ? 4.397 -8.907 23.690 1.00 36.28 260 ARG A C 1
ATOM 2018 O O . ARG A 1 260 ? 5.352 -9.451 23.146 1.00 36.28 260 ARG A O 1
ATOM 2025 N N . SER A 1 261 ? 4.510 -7.974 24.627 1.00 34.91 261 SER A N 1
ATOM 2026 C CA . SER A 1 261 ? 5.673 -7.821 25.465 1.00 34.91 261 SER A CA 1
ATOM 2027 C C . SER A 1 261 ? 5.944 -9.220 25.974 1.00 34.91 261 SER A C 1
ATOM 2029 O O . SER A 1 261 ? 5.258 -9.692 26.880 1.00 34.91 261 SER A O 1
ATOM 2031 N N . MET A 1 262 ? 6.842 -9.929 25.294 1.00 34.38 262 MET A N 1
ATOM 2032 C CA . MET A 1 262 ? 7.318 -11.208 25.748 1.00 34.38 262 MET A CA 1
ATOM 2033 C C . MET A 1 262 ? 8.091 -10.823 26.992 1.00 34.38 262 MET A C 1
ATOM 2035 O O . MET A 1 262 ? 9.161 -10.221 26.909 1.00 34.38 262 MET A O 1
ATOM 2039 N N . GLN A 1 263 ? 7.457 -11.011 28.147 1.00 36.69 263 GLN A N 1
ATOM 2040 C CA . GLN A 1 263 ? 8.125 -10.867 29.422 1.00 36.69 263 GLN A CA 1
ATOM 2041 C C . GLN A 1 263 ? 9.150 -11.992 29.470 1.00 36.69 263 GLN A C 1
ATOM 2043 O O . GLN A 1 263 ? 8.860 -13.105 29.898 1.00 36.69 263 GLN A O 1
ATOM 2048 N N . VAL A 1 264 ? 10.347 -11.722 28.958 1.00 35.12 264 VAL A N 1
ATOM 2049 C CA . VAL A 1 264 ? 11.509 -12.535 29.277 1.00 35.12 264 VAL A CA 1
ATOM 2050 C C . VAL A 1 264 ? 11.846 -12.178 30.716 1.00 35.12 264 VAL A C 1
ATOM 2052 O O . VAL A 1 264 ? 12.485 -11.164 30.987 1.00 35.12 264 VAL A O 1
ATOM 2055 N N . VAL A 1 265 ? 11.316 -12.962 31.652 1.00 37.81 265 VAL A N 1
ATOM 2056 C CA . VAL A 1 265 ? 11.754 -12.914 33.044 1.00 37.81 265 VAL A CA 1
ATOM 2057 C C . VAL A 1 265 ? 13.097 -13.626 33.078 1.00 37.81 265 VAL A C 1
ATOM 2059 O O . VAL A 1 265 ? 13.163 -14.854 33.066 1.00 37.81 265 VAL A O 1
ATOM 2062 N N . ASP A 1 266 ? 14.174 -12.849 33.056 1.00 34.56 266 ASP A N 1
ATOM 2063 C CA . ASP A 1 266 ? 15.506 -13.367 33.332 1.00 34.56 266 ASP A CA 1
ATOM 2064 C C . ASP A 1 266 ? 15.581 -13.696 34.828 1.00 34.56 266 ASP A C 1
ATOM 2066 O O . ASP A 1 266 ? 15.749 -12.815 35.671 1.00 34.56 266 ASP A O 1
ATOM 2070 N N . VAL A 1 267 ? 15.382 -14.967 35.185 1.00 40.66 267 VAL A N 1
ATOM 2071 C CA . VAL A 1 267 ? 15.579 -15.445 36.560 1.00 40.66 267 VAL A CA 1
ATOM 2072 C C . VAL A 1 267 ? 17.070 -15.717 36.762 1.00 40.66 267 VAL A C 1
ATOM 2074 O O . VAL A 1 267 ? 17.496 -16.838 37.039 1.00 40.66 267 VAL A O 1
ATOM 2077 N N . LEU A 1 268 ? 17.893 -14.675 36.644 1.00 37.59 268 LEU A N 1
ATOM 2078 C CA . LEU A 1 268 ? 19.161 -14.662 37.361 1.00 37.59 268 LEU A CA 1
ATOM 2079 C C . LEU A 1 268 ? 18.798 -14.569 38.842 1.00 37.59 268 LEU A C 1
ATOM 2081 O O . LEU A 1 268 ? 17.956 -13.760 39.228 1.00 37.59 268 LEU A O 1
ATOM 2085 N N . GLY A 1 269 ? 19.380 -15.443 39.662 1.00 39.50 269 GLY A N 1
ATOM 2086 C CA . GLY A 1 269 ? 18.986 -15.740 41.046 1.00 39.50 269 GLY A CA 1
ATOM 2087 C C . GLY A 1 269 ? 19.048 -14.597 42.075 1.00 39.50 269 GLY A C 1
ATOM 2088 O O . GLY A 1 269 ? 19.229 -14.870 43.256 1.00 39.50 269 GLY A O 1
ATOM 2089 N N . SER A 1 270 ? 18.899 -13.339 41.664 1.00 43.78 270 SER A N 1
ATOM 2090 C CA . SER A 1 270 ? 18.838 -12.133 42.490 1.00 43.78 270 SER A CA 1
ATOM 2091 C C . SER A 1 270 ? 17.453 -11.465 42.538 1.00 43.78 270 SER A C 1
ATOM 2093 O O . SER A 1 270 ? 17.295 -10.492 43.267 1.00 43.78 270 SER A O 1
ATOM 2095 N N . GLY A 1 271 ? 16.439 -11.969 41.818 1.00 38.12 271 GLY A N 1
ATOM 2096 C CA . GLY A 1 271 ? 15.053 -11.489 41.952 1.00 38.12 271 GLY A CA 1
ATOM 2097 C C . GLY A 1 271 ? 14.778 -10.096 41.366 1.00 38.12 271 GLY A C 1
ATOM 2098 O O . GLY A 1 271 ? 13.833 -9.437 41.787 1.00 38.12 271 GLY A O 1
ATOM 2099 N N . ARG A 1 272 ? 15.581 -9.632 40.400 1.00 35.44 272 ARG A N 1
ATOM 2100 C CA . ARG A 1 272 ? 15.355 -8.354 39.705 1.00 35.44 272 ARG A CA 1
ATOM 2101 C C . ARG A 1 272 ? 14.600 -8.549 38.392 1.00 35.44 272 ARG A C 1
ATOM 2103 O O . ARG A 1 272 ? 15.072 -9.253 37.506 1.00 35.44 272 ARG A O 1
ATOM 2110 N N . VAL A 1 273 ? 13.467 -7.863 38.243 1.00 38.94 273 VAL A N 1
ATOM 2111 C CA . VAL A 1 273 ? 12.712 -7.779 36.984 1.00 38.94 273 VAL A CA 1
ATOM 2112 C C . VAL A 1 273 ? 13.217 -6.574 36.190 1.00 38.94 273 VAL A C 1
ATOM 2114 O O . VAL A 1 273 ? 12.986 -5.435 36.580 1.00 38.94 273 VAL A O 1
ATOM 2117 N N . ILE A 1 274 ? 13.896 -6.803 35.063 1.00 39.03 274 ILE A N 1
ATOM 2118 C CA . ILE A 1 274 ? 14.321 -5.722 34.161 1.00 39.03 274 ILE A CA 1
ATOM 2119 C C . ILE A 1 274 ? 13.324 -5.622 33.005 1.00 39.03 274 ILE A C 1
ATOM 2121 O O . ILE A 1 274 ? 13.248 -6.500 32.145 1.00 39.03 274 ILE A O 1
ATOM 2125 N N . ARG A 1 275 ? 12.563 -4.526 32.954 1.00 36.62 275 ARG A N 1
ATOM 2126 C CA . ARG A 1 275 ? 11.651 -4.231 31.843 1.00 36.62 275 ARG A CA 1
ATOM 2127 C C . ARG A 1 275 ? 12.467 -3.688 30.666 1.00 36.62 275 ARG A C 1
ATOM 2129 O O . ARG A 1 275 ? 12.977 -2.574 30.732 1.00 36.62 275 ARG A O 1
ATOM 2136 N N . THR A 1 276 ? 12.598 -4.459 29.586 1.00 34.88 276 THR A N 1
ATOM 2137 C CA . THR A 1 276 ? 13.282 -3.989 28.368 1.00 34.88 276 THR A CA 1
ATOM 2138 C C . THR A 1 276 ? 12.256 -3.680 27.285 1.00 34.88 276 THR A C 1
ATOM 2140 O O . THR A 1 276 ? 11.577 -4.577 26.793 1.00 34.88 276 THR A O 1
ATOM 2143 N N . VAL A 1 277 ? 12.147 -2.406 26.903 1.00 36.06 277 VAL A N 1
ATOM 2144 C CA . VAL A 1 277 ? 11.342 -1.946 25.762 1.00 36.06 277 VAL A CA 1
ATOM 2145 C C . VAL A 1 277 ? 12.304 -1.379 24.721 1.00 36.06 277 VAL A C 1
ATOM 2147 O O . VAL A 1 277 ? 13.038 -0.436 25.007 1.00 36.06 277 VAL A O 1
ATOM 2150 N N . GLY A 1 278 ? 12.341 -1.966 23.521 1.00 31.66 278 GLY A N 1
ATOM 2151 C CA . GLY A 1 278 ? 13.030 -1.376 22.363 1.00 31.66 278 GLY A CA 1
ATOM 2152 C C . GLY A 1 278 ? 14.513 -1.027 22.566 1.00 31.66 278 GLY A C 1
ATOM 2153 O O . GLY A 1 278 ? 14.958 0.019 22.104 1.00 31.66 278 GLY A O 1
ATOM 2154 N N . GLY A 1 279 ? 15.280 -1.855 23.283 1.00 33.28 279 GLY A N 1
ATOM 2155 C CA . GLY A 1 279 ? 16.738 -1.691 23.393 1.00 33.28 279 GLY A CA 1
ATOM 2156 C C . GLY A 1 279 ? 17.231 -0.507 24.240 1.00 33.28 279 GLY A C 1
ATOM 2157 O O . GLY A 1 279 ? 18.434 -0.262 24.274 1.00 33.28 279 GLY A O 1
ATOM 2158 N N . ARG A 1 280 ? 16.358 0.210 24.964 1.00 30.52 280 ARG A N 1
ATOM 2159 C CA . ARG A 1 280 ? 16.769 1.211 25.969 1.00 30.52 280 ARG A CA 1
ATOM 2160 C C . ARG A 1 280 ? 16.464 0.699 27.380 1.00 30.52 280 ARG A C 1
ATOM 2162 O O . ARG A 1 280 ? 15.333 0.320 27.668 1.00 30.52 280 ARG A O 1
ATOM 2169 N N . LYS A 1 281 ? 17.469 0.701 28.268 1.00 32.19 281 LYS A N 1
ATOM 2170 C CA . LYS A 1 281 ? 17.282 0.456 29.711 1.00 32.19 281 LYS A CA 1
ATOM 2171 C C . LYS A 1 281 ? 16.513 1.635 30.321 1.00 32.19 281 LYS A C 1
ATOM 2173 O O . LYS A 1 281 ? 17.001 2.761 30.260 1.00 32.19 281 LYS A O 1
ATOM 2178 N N . GLN A 1 282 ? 15.342 1.383 30.905 1.00 37.50 282 GLN A N 1
ATOM 2179 C CA . GLN A 1 282 ? 14.693 2.325 31.826 1.00 37.50 282 GLN A CA 1
ATOM 2180 C C . GLN A 1 282 ? 15.171 2.066 33.267 1.00 37.50 282 GLN A C 1
ATOM 2182 O O . GLN A 1 282 ? 15.536 0.929 33.576 1.00 37.50 282 GLN A O 1
ATOM 2187 N N . PRO A 1 283 ? 15.212 3.097 34.131 1.00 32.94 283 PRO A N 1
ATOM 2188 C CA . PRO A 1 283 ? 15.580 2.934 35.533 1.00 32.94 283 PRO A CA 1
ATOM 2189 C C . PRO A 1 283 ? 14.484 2.208 36.334 1.00 32.94 283 PRO A C 1
ATOM 2191 O O . PRO A 1 283 ? 13.319 2.197 35.940 1.00 32.94 283 PRO A O 1
ATOM 2194 N N . ASP A 1 284 ? 14.925 1.583 37.428 1.00 35.03 284 ASP A N 1
ATOM 2195 C CA . ASP A 1 284 ? 14.205 0.681 38.341 1.00 35.03 284 ASP A CA 1
ATOM 2196 C C . ASP A 1 284 ? 12.768 1.130 38.673 1.00 35.03 284 ASP A C 1
ATOM 2198 O O . ASP A 1 284 ? 12.543 2.247 39.132 1.00 35.03 284 ASP A O 1
ATOM 2202 N N . ILE A 1 285 ? 11.805 0.220 38.504 1.00 36.22 285 ILE A N 1
ATOM 2203 C CA . ILE A 1 285 ? 10.445 0.319 39.058 1.00 36.22 285 ILE A CA 1
ATOM 2204 C C . ILE A 1 285 ? 10.215 -0.939 39.893 1.00 36.22 285 ILE A C 1
ATOM 2206 O O . ILE A 1 285 ? 9.748 -1.957 39.388 1.00 36.22 285 ILE A O 1
ATOM 2210 N N . THR A 1 286 ? 10.619 -0.884 41.161 1.00 33.62 286 THR A N 1
ATOM 2211 C CA . THR A 1 286 ? 10.510 -1.994 42.122 1.00 33.62 286 THR A CA 1
ATOM 2212 C C . THR A 1 286 ? 9.327 -1.886 43.085 1.00 33.62 286 THR A C 1
ATOM 2214 O O . THR A 1 286 ? 9.241 -2.717 43.979 1.00 33.62 286 THR A O 1
ATOM 2217 N N . GLU A 1 287 ? 8.409 -0.925 42.941 1.00 35.09 287 GLU A N 1
ATOM 2218 C CA . GLU A 1 287 ? 7.414 -0.669 44.003 1.00 35.09 287 GLU A CA 1
ATOM 2219 C C . GLU A 1 287 ? 5.981 -1.182 43.790 1.00 35.09 287 GLU A C 1
ATOM 2221 O O . GLU A 1 287 ? 5.226 -1.136 44.746 1.00 35.09 287 GLU A O 1
ATOM 2226 N N . ASP A 1 288 ? 5.602 -1.790 42.658 1.00 37.88 288 ASP A N 1
ATOM 2227 C CA . ASP A 1 288 ? 4.206 -2.254 42.471 1.00 37.88 288 ASP A CA 1
ATOM 2228 C C . ASP A 1 288 ? 4.085 -3.616 41.752 1.00 37.88 288 ASP A C 1
ATOM 2230 O O . ASP A 1 288 ? 3.569 -3.708 40.635 1.00 37.88 288 ASP A O 1
ATOM 2234 N N . LEU A 1 289 ? 4.548 -4.710 42.372 1.00 33.00 289 LEU A N 1
ATOM 2235 C CA . LEU A 1 289 ? 4.201 -6.072 41.929 1.00 33.00 289 LEU A CA 1
ATOM 2236 C C . LEU A 1 289 ? 3.305 -6.763 42.976 1.00 33.00 289 LEU A C 1
ATOM 2238 O O . LEU A 1 289 ? 3.676 -6.782 44.148 1.00 33.00 289 LEU A O 1
ATOM 2242 N N . PRO A 1 290 ? 2.149 -7.336 42.583 1.00 32.75 290 PRO A N 1
ATOM 2243 C CA . PRO A 1 290 ? 1.236 -8.011 43.508 1.00 32.75 290 PRO A CA 1
ATOM 2244 C C . PRO A 1 290 ? 1.843 -9.298 44.097 1.00 32.75 290 PRO A C 1
ATOM 2246 O O . PRO A 1 290 ? 2.593 -10.009 43.426 1.00 32.75 290 PRO A O 1
ATOM 2249 N N . ASP A 1 291 ? 1.466 -9.613 45.341 1.00 34.72 291 ASP A N 1
ATOM 2250 C CA . ASP A 1 291 ? 2.017 -10.676 46.210 1.00 34.72 291 ASP A CA 1
ATOM 2251 C C . ASP A 1 291 ? 1.946 -12.124 45.659 1.00 34.72 291 ASP A C 1
ATOM 2253 O O . ASP A 1 291 ? 2.498 -13.053 46.254 1.00 34.72 291 ASP A O 1
ATOM 2257 N N . GLU A 1 292 ? 1.303 -12.350 44.513 1.00 35.06 292 GLU A N 1
ATOM 2258 C CA . GLU A 1 292 ? 0.983 -13.680 43.973 1.00 35.06 292 GLU A CA 1
ATOM 2259 C C . GLU A 1 292 ? 2.151 -14.402 43.271 1.00 35.06 292 GLU A C 1
ATOM 2261 O O . GLU A 1 292 ? 2.017 -15.564 42.888 1.00 35.06 292 GLU A O 1
ATOM 2266 N N . ILE A 1 293 ? 3.331 -13.781 43.139 1.00 34.47 293 ILE A N 1
ATOM 2267 C CA . ILE A 1 293 ? 4.522 -14.427 42.553 1.00 34.47 293 ILE A CA 1
ATOM 2268 C C . ILE A 1 293 ? 5.521 -14.818 43.653 1.00 34.47 293 ILE A C 1
ATOM 2270 O O . ILE A 1 293 ? 6.658 -14.350 43.697 1.00 34.47 293 ILE A O 1
ATOM 2274 N N . ARG A 1 294 ? 5.124 -15.722 44.554 1.00 34.34 294 ARG A N 1
ATOM 2275 C CA . ARG A 1 294 ? 6.084 -16.478 45.379 1.00 34.34 294 ARG A CA 1
ATOM 2276 C C . ARG A 1 294 ? 6.336 -17.842 44.738 1.00 34.34 294 ARG A C 1
ATOM 2278 O O . ARG A 1 294 ? 5.478 -18.716 44.758 1.00 34.34 294 ARG A O 1
ATOM 2285 N N . PHE A 1 295 ? 7.526 -18.017 44.161 1.00 38.41 295 PHE A N 1
ATOM 2286 C CA . PHE A 1 295 ? 7.996 -19.306 43.646 1.00 38.41 295 PHE A CA 1
ATOM 2287 C C . PHE A 1 295 ? 8.095 -20.340 44.778 1.00 38.41 295 PHE A C 1
ATOM 2289 O O . PHE A 1 295 ? 8.740 -20.077 45.795 1.00 38.41 295 PHE A O 1
ATOM 2296 N N . ASP A 1 296 ? 7.506 -21.521 44.571 1.00 41.56 296 ASP A N 1
ATOM 2297 C CA . ASP A 1 296 ? 7.648 -22.674 45.463 1.00 41.56 296 ASP A CA 1
ATOM 2298 C C . ASP A 1 296 ? 9.141 -23.078 45.564 1.00 41.56 296 ASP A C 1
ATOM 2300 O O . ASP A 1 296 ? 9.760 -23.432 44.550 1.00 41.56 296 ASP A O 1
ATOM 2304 N N . PRO A 1 297 ? 9.756 -23.020 46.763 1.00 42.81 297 PRO A N 1
ATOM 2305 C CA . PRO A 1 297 ? 11.180 -23.293 46.957 1.00 42.81 297 PRO A CA 1
ATOM 2306 C C . PRO A 1 297 ? 11.627 -24.710 46.568 1.00 42.81 297 PRO A C 1
ATOM 2308 O O . PRO A 1 297 ? 12.821 -24.921 46.336 1.00 42.81 297 PRO A O 1
ATOM 2311 N N . SER A 1 298 ? 10.704 -25.674 46.480 1.00 43.62 298 SER A N 1
ATOM 2312 C CA . SER A 1 298 ? 11.003 -27.088 46.205 1.00 43.62 298 SER A CA 1
ATOM 2313 C C . SER A 1 298 ? 11.615 -27.337 44.817 1.00 43.62 298 SER A C 1
ATOM 2315 O O . SER A 1 298 ? 12.344 -28.311 44.622 1.00 43.62 298 SER A O 1
ATOM 2317 N N . TRP A 1 299 ? 11.426 -26.415 43.868 1.00 41.50 299 TRP A N 1
ATOM 2318 C CA . TRP A 1 299 ? 11.904 -26.556 42.486 1.00 41.50 299 TRP A CA 1
ATOM 2319 C C . TRP A 1 299 ? 13.361 -26.142 42.274 1.00 41.50 299 TRP A C 1
ATOM 2321 O O . TRP A 1 299 ? 13.974 -26.508 41.267 1.00 41.50 299 TRP A O 1
ATOM 2331 N N . ARG A 1 300 ? 13.957 -25.429 43.241 1.00 41.75 300 ARG A N 1
ATOM 2332 C CA . ARG A 1 300 ? 15.357 -24.978 43.161 1.00 41.75 300 ARG A CA 1
ATOM 2333 C C . ARG A 1 300 ? 16.338 -26.141 43.046 1.00 41.75 300 ARG A C 1
ATOM 2335 O O . ARG A 1 300 ? 17.316 -26.041 42.313 1.00 41.75 300 ARG A O 1
ATOM 2342 N N . HIS A 1 301 ? 16.063 -27.247 43.732 1.00 41.75 301 HIS A N 1
ATOM 2343 C CA . HIS A 1 301 ? 16.925 -28.428 43.693 1.00 41.75 301 HIS A CA 1
ATOM 2344 C C . HIS A 1 301 ? 16.846 -29.160 42.341 1.00 41.75 301 HIS A C 1
ATOM 2346 O O . HIS A 1 301 ? 17.838 -29.713 41.876 1.00 41.75 301 HIS A O 1
ATOM 2352 N N . TYR A 1 302 ? 15.685 -29.120 41.680 1.00 41.28 302 TYR A N 1
ATOM 2353 C CA . TYR A 1 302 ? 15.460 -29.788 40.397 1.00 41.28 302 TYR A CA 1
ATOM 2354 C C . TYR A 1 302 ? 16.121 -29.031 39.230 1.00 41.28 302 TYR A C 1
ATOM 2356 O O . TYR A 1 302 ? 16.816 -29.632 38.411 1.00 41.28 302 TYR A O 1
ATOM 2364 N N . ALA A 1 303 ? 16.003 -27.697 39.209 1.00 35.25 303 ALA A N 1
ATOM 2365 C CA . ALA A 1 303 ? 16.606 -26.838 38.183 1.00 35.25 303 ALA A CA 1
ATOM 2366 C C . ALA A 1 303 ? 18.147 -26.881 38.164 1.00 35.25 303 ALA A C 1
ATOM 2368 O O . ALA A 1 303 ? 18.747 -26.738 37.100 1.00 35.25 303 ALA A O 1
ATOM 2369 N N . MET A 1 304 ? 18.789 -27.118 39.316 1.00 37.31 304 MET A N 1
ATOM 2370 C CA . MET A 1 304 ? 20.248 -27.284 39.393 1.00 37.31 304 MET A CA 1
ATOM 2371 C C . MET A 1 304 ? 20.740 -28.630 38.844 1.00 37.31 304 MET A C 1
ATOM 2373 O O . MET A 1 304 ? 21.895 -28.723 38.442 1.00 37.31 304 MET A O 1
ATOM 2377 N N . LYS A 1 305 ? 19.896 -29.671 38.842 1.00 39.69 305 LYS A N 1
ATOM 2378 C CA . LYS A 1 305 ? 20.302 -31.044 38.504 1.00 39.69 305 LYS A CA 1
ATOM 2379 C C . LYS A 1 305 ? 20.031 -31.411 37.041 1.00 39.69 305 LYS A C 1
ATOM 2381 O O . LYS A 1 305 ? 20.836 -32.107 36.437 1.00 39.69 305 LYS A O 1
ATOM 2386 N N . GLU A 1 306 ? 18.929 -30.913 36.480 1.00 43.00 306 GLU A N 1
ATOM 2387 C CA . GLU A 1 306 ? 18.443 -31.257 35.128 1.00 43.00 306 GLU A CA 1
ATOM 2388 C C . GLU A 1 306 ? 18.557 -30.085 34.129 1.00 43.00 306 GLU A C 1
ATOM 2390 O O . GLU A 1 306 ? 18.305 -30.239 32.936 1.00 43.00 306 GLU A O 1
ATOM 2395 N N . GLY A 1 307 ? 18.946 -28.897 34.605 1.00 37.25 307 GLY A N 1
ATOM 2396 C CA . GLY A 1 307 ? 19.022 -27.678 33.802 1.00 37.25 307 GLY A CA 1
ATOM 2397 C C . GLY A 1 307 ? 17.693 -26.916 33.711 1.00 37.25 307 GLY A C 1
ATOM 2398 O O . GLY A 1 307 ? 16.595 -27.478 33.726 1.00 37.25 307 GLY A O 1
ATOM 2399 N N . ILE A 1 308 ? 17.799 -25.588 33.607 1.00 38.03 308 ILE A N 1
ATOM 2400 C CA . ILE A 1 308 ? 16.675 -24.639 33.706 1.00 38.03 308 ILE A CA 1
ATOM 2401 C C . ILE A 1 308 ? 15.614 -24.880 32.619 1.00 38.03 308 ILE A C 1
ATOM 2403 O O . ILE A 1 308 ? 14.418 -24.798 32.892 1.00 38.03 308 ILE A O 1
ATOM 2407 N N . THR A 1 309 ? 16.032 -25.248 31.408 1.00 38.12 309 THR A N 1
ATOM 2408 C CA . THR A 1 309 ? 15.125 -25.498 30.278 1.00 38.12 309 THR A CA 1
ATOM 2409 C C . THR A 1 309 ? 14.236 -26.726 30.505 1.00 38.12 309 THR A C 1
ATOM 2411 O O . THR A 1 309 ? 13.044 -26.679 30.205 1.00 38.12 309 THR A O 1
ATOM 2414 N N . ALA A 1 310 ? 14.776 -27.798 31.096 1.00 43.38 310 ALA A N 1
ATOM 2415 C CA . ALA A 1 310 ? 14.015 -29.007 31.416 1.00 43.38 310 ALA A CA 1
ATOM 2416 C C . ALA A 1 310 ? 13.036 -28.773 32.580 1.00 43.38 310 ALA A C 1
ATOM 2418 O O . ALA A 1 310 ? 11.894 -29.235 32.544 1.00 43.38 310 ALA A O 1
ATOM 2419 N N . ALA A 1 311 ? 13.446 -27.988 33.583 1.00 45.47 311 ALA A N 1
ATOM 2420 C CA . ALA A 1 311 ? 12.580 -27.599 34.694 1.00 45.47 311 ALA A CA 1
ATOM 2421 C C . ALA A 1 311 ? 11.399 -26.719 34.236 1.00 45.47 311 ALA A C 1
ATOM 2423 O O . ALA A 1 311 ? 10.270 -26.938 34.675 1.00 45.47 311 ALA A O 1
ATOM 2424 N N . LEU A 1 312 ? 11.632 -25.776 33.313 1.00 40.75 312 LEU A N 1
ATOM 2425 C CA . LEU A 1 312 ? 10.588 -24.911 32.748 1.00 40.75 312 LEU A CA 1
ATOM 2426 C C . LEU A 1 312 ? 9.594 -25.677 31.866 1.00 40.75 312 LEU A C 1
ATOM 2428 O O . LEU A 1 312 ? 8.390 -25.442 31.966 1.00 40.75 312 LEU A O 1
ATOM 2432 N N . ALA A 1 313 ? 10.066 -26.614 31.039 1.00 45.94 313 ALA A N 1
ATOM 2433 C CA . ALA A 1 313 ? 9.188 -27.462 30.232 1.00 45.94 313 ALA A CA 1
ATOM 2434 C C . ALA A 1 313 ? 8.250 -28.302 31.120 1.00 45.94 313 ALA A C 1
ATOM 2436 O O . ALA A 1 313 ? 7.037 -28.305 30.914 1.00 45.94 313 ALA A O 1
ATOM 2437 N N . ARG A 1 314 ? 8.794 -28.920 32.176 1.00 47.56 314 ARG A N 1
ATOM 2438 C CA . ARG A 1 314 ? 8.032 -29.766 33.107 1.00 47.56 314 ARG A CA 1
ATOM 2439 C C . ARG A 1 314 ? 7.064 -28.971 33.993 1.00 47.56 314 ARG A C 1
ATOM 2441 O O . ARG A 1 314 ? 5.959 -29.437 34.262 1.00 47.56 314 ARG A O 1
ATOM 2448 N N . TYR A 1 315 ? 7.445 -27.761 34.409 1.00 47.66 315 TYR A N 1
ATOM 2449 C CA . TYR A 1 315 ? 6.550 -26.831 35.106 1.00 47.66 315 TYR A CA 1
ATOM 2450 C C . TYR A 1 315 ? 5.359 -26.433 34.221 1.00 47.66 315 TYR A C 1
ATOM 2452 O O . TYR A 1 315 ? 4.212 -26.473 34.666 1.00 47.66 315 TYR A O 1
ATOM 2460 N N . ASN A 1 316 ? 5.609 -26.121 32.945 1.00 45.81 316 ASN A N 1
ATOM 2461 C CA . ASN A 1 316 ? 4.553 -25.787 31.989 1.00 45.81 316 ASN A CA 1
ATOM 2462 C C . ASN A 1 316 ? 3.632 -26.984 31.690 1.00 45.81 316 ASN A C 1
ATOM 2464 O O . ASN A 1 316 ? 2.424 -26.795 31.561 1.00 45.81 316 ASN A O 1
ATOM 2468 N N . GLU A 1 317 ? 4.157 -28.213 31.654 1.00 51.25 317 GLU A N 1
ATOM 2469 C CA . GLU A 1 317 ? 3.349 -29.437 31.528 1.00 51.25 317 GLU A CA 1
ATOM 2470 C C . GLU A 1 317 ? 2.465 -29.697 32.758 1.00 51.25 317 GLU A C 1
ATOM 2472 O O . GLU A 1 317 ? 1.279 -30.000 32.608 1.00 51.25 317 GLU A O 1
ATOM 2477 N N . GLN A 1 318 ? 2.987 -29.526 33.978 1.00 52.94 318 GLN A N 1
ATOM 2478 C CA . GLN A 1 318 ? 2.182 -29.653 35.201 1.00 52.94 318 GLN A CA 1
ATOM 2479 C C . GLN A 1 318 ? 1.109 -28.569 35.307 1.00 52.94 318 GLN A C 1
ATOM 2481 O O . GLN A 1 318 ? -0.012 -28.854 35.740 1.00 52.94 318 GLN A O 1
ATOM 2486 N N . ARG A 1 319 ? 1.421 -27.346 34.862 1.00 47.31 319 ARG A N 1
ATOM 2487 C CA . ARG A 1 319 ? 0.458 -26.243 34.827 1.00 47.31 319 ARG A CA 1
ATOM 2488 C C . ARG A 1 319 ? -0.626 -26.460 33.767 1.00 47.31 319 ARG A C 1
ATOM 2490 O O . ARG A 1 319 ? -1.789 -26.158 34.006 1.00 47.31 319 ARG A O 1
ATOM 2497 N N . ALA A 1 320 ? -0.281 -27.065 32.630 1.00 45.22 320 ALA A N 1
ATOM 2498 C CA . ALA A 1 320 ? -1.257 -27.500 31.630 1.00 45.22 320 ALA A CA 1
ATOM 2499 C C . ALA A 1 320 ? -2.166 -28.640 32.141 1.00 45.22 320 ALA A C 1
ATOM 2501 O O . ALA A 1 320 ? -3.329 -28.725 31.743 1.00 45.22 320 ALA A O 1
ATOM 2502 N N . GLY A 1 321 ? -1.662 -29.494 33.040 1.00 43.97 321 GLY A N 1
ATOM 2503 C CA . GLY A 1 321 ? -2.446 -30.521 33.735 1.00 43.97 321 GLY A CA 1
ATOM 2504 C C . GLY A 1 321 ? -3.449 -29.944 34.740 1.00 43.97 321 GLY A C 1
ATOM 2505 O O . GLY A 1 321 ? -4.618 -30.323 34.721 1.00 43.97 321 GLY A O 1
ATOM 2506 N N . THR A 1 322 ? -3.025 -28.969 35.548 1.00 44.31 322 THR A N 1
ATOM 2507 C CA . THR A 1 322 ? -3.887 -28.278 36.531 1.00 44.31 322 THR A CA 1
ATOM 2508 C C . THR A 1 322 ? -4.935 -27.390 35.861 1.00 44.31 322 THR A C 1
ATOM 2510 O O . THR A 1 322 ? -6.091 -27.413 36.268 1.00 44.31 322 THR A O 1
ATOM 2513 N N . PHE A 1 323 ? -4.601 -26.722 34.749 1.00 37.88 323 PHE A N 1
ATOM 2514 C CA . PHE A 1 323 ? -5.590 -25.993 33.942 1.00 37.88 323 PHE A CA 1
ATOM 2515 C C . PHE A 1 323 ? -6.685 -26.912 33.374 1.00 37.88 323 PHE A C 1
ATOM 2517 O O . PHE A 1 323 ? -7.841 -26.500 33.269 1.00 37.88 323 PHE A O 1
ATOM 2524 N N . LYS A 1 324 ? -6.366 -28.168 33.027 1.00 40.81 324 LYS A N 1
ATOM 2525 C CA . LYS A 1 324 ? -7.368 -29.153 32.577 1.00 40.81 324 LYS A CA 1
ATOM 2526 C C . LYS A 1 324 ? -8.286 -29.631 33.707 1.00 40.81 324 LYS A C 1
ATOM 2528 O O . LYS A 1 324 ? -9.446 -29.937 33.434 1.00 40.81 324 LYS A O 1
ATOM 2533 N N . GLU A 1 325 ? -7.807 -29.683 34.948 1.00 37.44 325 GLU A N 1
ATOM 2534 C CA . GLU A 1 325 ? -8.645 -29.984 36.118 1.00 37.44 325 GLU A CA 1
ATOM 2535 C C . GLU A 1 325 ? -9.508 -28.785 36.528 1.00 37.44 325 GLU A C 1
ATOM 2537 O O . GLU A 1 325 ? -10.705 -28.961 36.740 1.00 37.44 325 GLU A O 1
ATOM 2542 N N . GLU A 1 326 ? -8.974 -27.560 36.511 1.00 37.06 326 GLU A N 1
ATOM 2543 C CA . GLU A 1 326 ? -9.756 -26.336 36.752 1.00 37.06 326 GLU A CA 1
ATOM 2544 C C . GLU A 1 326 ? -10.845 -26.126 35.690 1.00 37.06 326 GLU A C 1
ATOM 2546 O O . GLU A 1 326 ? -11.956 -25.712 36.016 1.00 37.06 326 GLU A O 1
ATOM 2551 N N . SER A 1 327 ? -10.585 -26.510 34.434 1.00 36.56 327 SER A N 1
ATOM 2552 C CA . SER A 1 327 ? -11.593 -26.509 33.362 1.00 36.56 327 SER A CA 1
ATOM 2553 C C . SER A 1 327 ? -12.749 -27.478 33.650 1.00 36.56 327 SER A C 1
ATOM 2555 O O . SER A 1 327 ? -13.909 -27.138 33.419 1.00 36.56 327 SER A O 1
ATOM 2557 N N . LYS A 1 328 ? -12.454 -28.662 34.209 1.00 33.91 328 LYS A N 1
ATOM 2558 C CA . LYS A 1 328 ? -13.477 -29.639 34.622 1.00 33.91 328 LYS A CA 1
ATOM 2559 C C . LYS A 1 328 ? -14.262 -29.172 35.846 1.00 33.91 328 LYS A C 1
ATOM 2561 O O . LYS A 1 328 ? -15.466 -29.400 35.905 1.00 33.91 328 LYS A O 1
ATOM 2566 N N . VAL A 1 329 ? -13.615 -28.497 36.798 1.00 34.16 329 VAL A N 1
ATOM 2567 C CA . VAL A 1 329 ? -14.290 -27.910 37.968 1.00 34.16 329 VAL A CA 1
ATOM 2568 C C . VAL A 1 329 ? -15.208 -26.757 37.538 1.00 34.16 329 VAL A C 1
ATOM 2570 O O . VAL A 1 329 ? -16.328 -26.652 38.041 1.00 34.16 329 VAL A O 1
ATOM 2573 N N . ASN A 1 330 ? -14.815 -25.959 36.540 1.00 34.50 330 ASN A N 1
ATOM 2574 C CA . ASN A 1 330 ? -15.656 -24.884 36.004 1.00 34.50 330 ASN A CA 1
ATOM 2575 C C . ASN A 1 330 ? -16.864 -25.419 35.208 1.00 34.50 330 ASN A C 1
ATOM 2577 O O . ASN A 1 330 ? -17.976 -24.916 35.371 1.00 34.50 330 ASN A O 1
ATOM 2581 N N . GLU A 1 331 ? -16.707 -26.498 34.430 1.00 35.06 331 GLU A N 1
ATOM 2582 C CA . GLU A 1 331 ? -17.843 -27.198 33.796 1.00 35.06 331 GLU A CA 1
ATOM 2583 C C . GLU A 1 331 ? -18.806 -27.813 34.827 1.00 35.06 331 GLU A C 1
ATOM 2585 O O . GLU A 1 331 ? -20.024 -27.792 34.632 1.00 35.06 331 GLU A O 1
ATOM 2590 N N . MET A 1 332 ? -18.291 -28.309 35.957 1.00 29.59 332 MET A N 1
ATOM 2591 C CA . MET A 1 332 ? -19.115 -28.878 37.030 1.00 29.59 332 MET A CA 1
ATOM 2592 C C . MET A 1 332 ? -19.857 -27.795 37.826 1.00 29.59 332 MET A C 1
ATOM 2594 O O . MET A 1 332 ? -21.012 -27.991 38.195 1.00 29.59 332 MET A O 1
ATOM 2598 N N . THR A 1 333 ? -19.244 -26.621 38.007 1.00 31.44 333 THR A N 1
ATOM 2599 C CA . THR A 1 333 ? -19.864 -25.468 38.686 1.00 31.44 333 THR A CA 1
ATOM 2600 C C . THR A 1 333 ? -20.942 -24.817 37.814 1.00 31.44 333 THR A C 1
ATOM 2602 O O . THR A 1 333 ? -21.984 -24.405 38.317 1.00 31.44 333 THR A O 1
ATOM 2605 N N . THR A 1 334 ? -20.770 -24.828 36.488 1.00 34.66 334 THR A N 1
ATOM 2606 C CA . THR A 1 334 ? -21.766 -24.285 35.545 1.00 34.66 334 THR A CA 1
ATOM 2607 C C . THR A 1 334 ? -23.043 -25.140 35.479 1.00 34.66 334 THR A C 1
ATOM 2609 O O . THR A 1 334 ? -24.114 -24.621 35.176 1.00 34.66 334 THR A O 1
ATOM 2612 N N . ARG A 1 335 ? -22.983 -26.433 35.839 1.00 33.09 335 ARG A N 1
ATOM 2613 C CA . ARG A 1 335 ? -24.184 -27.283 35.966 1.00 33.09 335 ARG A CA 1
ATOM 2614 C C . ARG A 1 335 ? -24.991 -27.037 37.244 1.00 33.09 335 ARG A C 1
ATOM 2616 O O . ARG A 1 335 ? -26.190 -27.279 37.227 1.00 33.09 335 ARG A O 1
ATOM 2623 N N . VAL A 1 336 ? -24.380 -26.536 38.319 1.00 33.56 336 VAL A N 1
ATOM 2624 C CA . VAL A 1 336 ? -25.073 -26.310 39.607 1.00 33.56 336 VAL A CA 1
ATOM 2625 C C . VAL A 1 336 ? -25.841 -24.979 39.629 1.00 33.56 336 VAL A C 1
ATOM 2627 O O . VAL A 1 336 ? -26.805 -24.834 40.371 1.00 33.56 336 VAL A O 1
ATOM 2630 N N . VAL A 1 337 ? -25.487 -24.021 38.766 1.00 34.53 337 VAL A N 1
ATOM 2631 C CA . VAL A 1 337 ? -26.154 -22.702 38.687 1.00 34.53 337 VAL A CA 1
ATOM 2632 C C . VAL A 1 337 ? -27.360 -22.705 37.719 1.00 34.53 337 VAL A C 1
ATOM 2634 O O . VAL A 1 337 ? -28.060 -21.707 37.592 1.00 34.53 337 VAL A O 1
ATOM 2637 N N . GLY A 1 338 ? -27.650 -23.836 37.062 1.00 37.25 338 GLY A N 1
ATOM 2638 C CA . GLY A 1 338 ? -28.753 -23.993 36.101 1.00 37.25 338 GLY A CA 1
ATOM 2639 C C . GLY A 1 338 ? -30.087 -24.522 36.656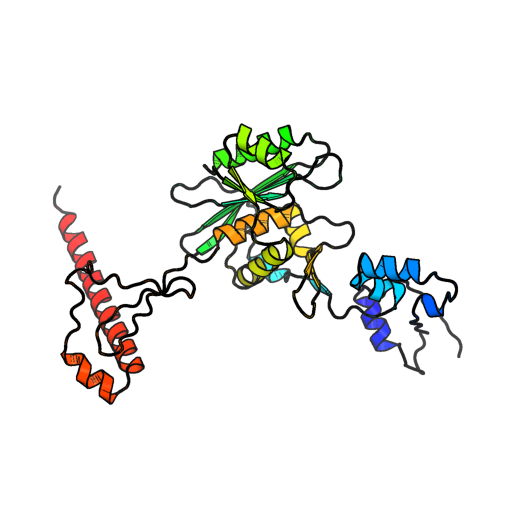 1.00 37.25 338 GLY A C 1
ATOM 2640 O O . GLY A 1 338 ? -31.025 -24.648 35.879 1.00 37.25 338 GLY A O 1
ATOM 2641 N N . GLU A 1 339 ? -30.196 -24.827 37.956 1.00 37.03 339 GLU A N 1
ATOM 2642 C CA . GLU A 1 339 ? -31.431 -25.351 38.588 1.00 37.03 339 GLU A CA 1
ATOM 2643 C C . GLU A 1 339 ? -32.005 -24.445 39.697 1.00 37.03 339 GLU A C 1
ATOM 2645 O O . GLU A 1 339 ? -32.836 -24.870 40.496 1.00 37.03 339 GLU A O 1
ATOM 2650 N N . ALA A 1 340 ? -31.613 -23.171 39.739 1.00 41.31 340 ALA A N 1
ATOM 2651 C CA . ALA A 1 340 ? -32.231 -22.183 40.622 1.00 41.31 340 ALA A CA 1
ATOM 2652 C C . ALA A 1 340 ? -32.744 -20.984 39.817 1.00 41.31 340 ALA A C 1
ATOM 2654 O O . ALA A 1 340 ? -32.098 -19.939 39.762 1.00 41.31 340 ALA A O 1
ATOM 2655 N N . ASN A 1 341 ? -33.893 -21.179 39.166 1.00 36.34 341 ASN A N 1
ATOM 2656 C CA . ASN A 1 341 ? -34.937 -20.171 38.949 1.00 36.34 341 ASN A CA 1
ATOM 2657 C C . ASN A 1 341 ? -36.246 -20.850 38.552 1.00 36.34 341 ASN A C 1
ATOM 2659 O O . ASN A 1 341 ? -36.228 -21.613 37.560 1.00 36.34 341 ASN A O 1
#